Protein AF-A0A2D8AD98-F1 (afdb_monomer_lite)

Foldseek 3Di:
DDWFFFADPNHTDIDDDDAFDFDCFWEWFWQFFLAWIWIFTDHRLATDDTDTHGPVRVLVVCLVCLVSLGEYEYEDLVLDDPDDDPPDDPVVSVVVVVRSVSRNVRSVVVVVSCVVSVHHYAYFYQDPDPLLVCVLPPVRSLCRVRVDDDDDHNNNSSRSCCRGHRADPQWDQDPVRYTDHDDDDPSVVVVVVVVVVVVVVVVVVVVVVVVVVVVVVVPPD

pLDDT: mean 92.15, std 8.22, range [54.91, 98.75]

Structure (mmCIF, N/CA/C/O backbone):
data_AF-A0A2D8AD98-F1
#
_entry.id   AF-A0A2D8AD98-F1
#
loop_
_atom_site.group_PDB
_atom_site.id
_atom_site.type_symbol
_atom_site.label_atom_id
_atom_site.label_alt_id
_atom_site.label_comp_id
_atom_site.label_asym_id
_atom_site.label_entity_id
_atom_site.label_seq_id
_atom_site.pdbx_PDB_ins_code
_atom_site.Cartn_x
_atom_site.Cartn_y
_atom_site.Cartn_z
_atom_site.occupancy
_atom_site.B_iso_or_equiv
_atom_site.auth_seq_id
_atom_site.auth_comp_id
_atom_site.auth_asym_id
_atom_site.auth_atom_id
_atom_site.pdbx_PDB_model_num
ATOM 1 N N . MET A 1 1 ? 21.580 -7.133 2.443 1.00 77.75 1 MET A N 1
ATOM 2 C CA . MET A 1 1 ? 21.521 -5.769 1.864 1.00 77.75 1 MET A CA 1
ATOM 3 C C . MET A 1 1 ? 22.072 -5.830 0.450 1.00 77.75 1 MET A C 1
ATOM 5 O O . MET A 1 1 ? 23.012 -6.583 0.232 1.00 77.75 1 MET A O 1
ATOM 9 N N . ARG A 1 2 ? 21.478 -5.087 -0.486 1.00 88.25 2 ARG A N 1
ATOM 10 C CA . ARG A 1 2 ? 21.935 -4.935 -1.878 1.00 88.25 2 ARG A CA 1
ATOM 11 C C . ARG A 1 2 ? 22.424 -3.498 -2.062 1.00 88.25 2 ARG A C 1
ATOM 13 O O . ARG A 1 2 ? 21.879 -2.605 -1.430 1.00 88.25 2 ARG A O 1
ATOM 20 N N . SER A 1 3 ? 23.410 -3.261 -2.917 1.00 91.81 3 SER A N 1
ATOM 21 C CA . SER A 1 3 ? 23.807 -1.901 -3.304 1.00 91.81 3 SER A CA 1
ATOM 22 C C . SER A 1 3 ? 23.290 -1.583 -4.703 1.00 91.81 3 SER A C 1
ATOM 24 O O . SER A 1 3 ? 23.316 -2.449 -5.578 1.00 91.81 3 SER A O 1
ATOM 26 N N . ILE A 1 4 ? 22.834 -0.350 -4.911 1.00 94.12 4 ILE A N 1
ATOM 27 C CA . ILE A 1 4 ? 22.481 0.184 -6.232 1.00 94.12 4 ILE A CA 1
ATOM 28 C C . ILE A 1 4 ? 23.325 1.418 -6.535 1.00 94.12 4 ILE A C 1
ATOM 30 O O . ILE A 1 4 ? 23.670 2.179 -5.629 1.00 94.12 4 ILE A O 1
ATOM 34 N N . ASN A 1 5 ? 23.651 1.611 -7.809 1.00 94.38 5 ASN A N 1
ATOM 35 C CA . ASN A 1 5 ? 24.263 2.840 -8.299 1.00 94.38 5 ASN A CA 1
ATOM 36 C C . ASN A 1 5 ? 23.135 3.748 -8.783 1.00 94.38 5 ASN A C 1
ATOM 38 O O . ASN A 1 5 ? 22.315 3.320 -9.586 1.00 94.38 5 ASN A O 1
ATOM 42 N N . THR A 1 6 ? 23.075 4.971 -8.272 1.00 94.06 6 THR A N 1
ATOM 43 C CA . THR A 1 6 ? 22.015 5.933 -8.592 1.00 94.06 6 THR A CA 1
ATOM 44 C C . THR A 1 6 ? 22.547 7.361 -8.493 1.00 94.06 6 THR A C 1
ATOM 46 O O . THR A 1 6 ? 23.728 7.576 -8.216 1.00 94.06 6 THR A O 1
ATOM 49 N N . VAL A 1 7 ? 21.695 8.357 -8.716 1.00 90.81 7 VAL A N 1
ATOM 50 C CA . VAL A 1 7 ? 22.043 9.773 -8.592 1.00 90.81 7 VAL A CA 1
ATOM 51 C C . VAL A 1 7 ? 21.377 10.351 -7.350 1.00 90.81 7 VAL A C 1
ATOM 53 O O . VAL A 1 7 ? 20.166 10.284 -7.187 1.00 90.81 7 VAL A O 1
ATOM 56 N N . VAL A 1 8 ? 22.163 10.963 -6.465 1.00 85.88 8 VAL A N 1
ATOM 57 C CA . VAL A 1 8 ? 21.655 11.666 -5.281 1.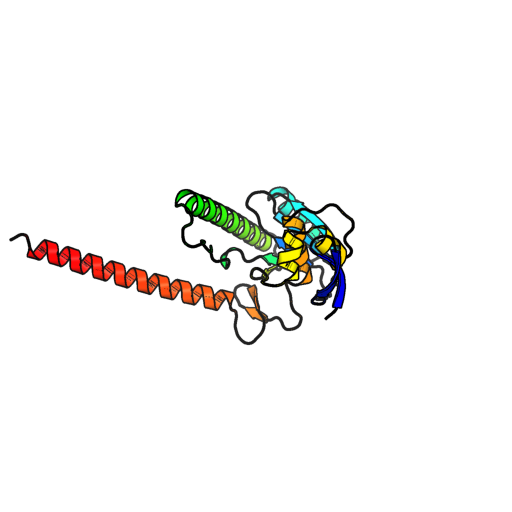00 85.88 8 VAL A CA 1
ATOM 58 C C . VAL A 1 8 ? 22.121 13.112 -5.347 1.00 85.88 8 VAL A C 1
ATOM 60 O O . VAL A 1 8 ? 23.319 13.379 -5.406 1.00 85.88 8 VAL A O 1
ATOM 63 N N . ASN A 1 9 ? 21.178 14.059 -5.349 1.00 85.88 9 ASN A N 1
ATOM 64 C CA . ASN A 1 9 ? 21.464 15.496 -5.470 1.00 85.88 9 ASN A CA 1
ATOM 65 C C . ASN A 1 9 ? 22.367 15.827 -6.679 1.00 85.88 9 ASN A C 1
ATOM 67 O O . ASN A 1 9 ? 23.301 16.620 -6.571 1.00 85.88 9 ASN A O 1
ATOM 71 N N . GLY A 1 10 ? 22.120 15.172 -7.818 1.00 87.31 10 GLY A N 1
ATOM 72 C CA . GLY A 1 10 ? 22.873 15.381 -9.059 1.00 87.31 10 GLY A CA 1
ATOM 73 C C . GLY A 1 10 ? 24.263 14.736 -9.103 1.00 87.31 10 GLY A C 1
ATOM 74 O O . GLY A 1 10 ? 24.998 14.971 -10.056 1.00 87.31 10 GLY A O 1
ATOM 75 N N . ARG A 1 11 ? 24.648 13.929 -8.104 1.00 90.25 11 ARG A N 1
ATOM 76 C CA . ARG A 1 11 ? 25.941 13.228 -8.075 1.00 90.25 11 ARG A CA 1
ATOM 77 C C . ARG A 1 11 ? 25.750 11.709 -8.097 1.00 90.25 11 ARG A C 1
ATOM 79 O O . ARG A 1 11 ? 24.881 11.224 -7.368 1.00 90.25 11 ARG A O 1
ATOM 86 N N . PRO A 1 12 ? 26.552 10.957 -8.875 1.00 94.44 12 PRO A N 1
ATOM 87 C CA . PRO A 1 12 ? 26.584 9.502 -8.784 1.00 94.44 12 PRO A CA 1
ATOM 88 C C . PRO A 1 12 ? 26.885 9.058 -7.351 1.00 94.44 12 PRO A C 1
ATOM 90 O O . PRO A 1 12 ? 27.792 9.585 -6.704 1.00 94.44 12 PRO A O 1
ATOM 93 N N . ALA A 1 13 ? 26.113 8.103 -6.853 1.00 94.06 13 ALA A N 1
ATOM 94 C CA . ALA A 1 13 ? 26.236 7.567 -5.511 1.00 94.06 13 ALA A CA 1
ATOM 95 C C . ALA A 1 13 ? 25.904 6.076 -5.506 1.00 94.06 13 ALA A C 1
ATOM 97 O O . ALA A 1 13 ? 25.021 5.613 -6.229 1.00 94.06 13 ALA A O 1
ATOM 98 N N . GLN A 1 14 ? 26.581 5.335 -4.634 1.00 94.88 14 GLN A N 1
ATOM 99 C CA . GLN A 1 14 ? 26.207 3.969 -4.309 1.00 94.88 14 GLN A CA 1
ATOM 100 C C . GLN A 1 14 ? 25.380 3.979 -3.023 1.00 94.88 14 GLN A C 1
ATOM 102 O O . GLN A 1 14 ? 25.815 4.507 -2.000 1.00 94.88 14 GLN A O 1
ATOM 107 N N . VAL A 1 15 ? 24.172 3.424 -3.078 1.00 92.69 15 VAL A N 1
ATOM 108 C CA . VAL A 1 15 ? 23.227 3.419 -1.958 1.00 92.69 15 VAL A CA 1
ATOM 109 C C . VAL A 1 15 ? 22.918 1.979 -1.572 1.00 92.69 15 VAL A C 1
ATOM 111 O O . VAL A 1 15 ? 22.545 1.169 -2.420 1.00 92.69 15 VAL A O 1
ATOM 114 N N . ALA A 1 16 ? 23.062 1.662 -0.285 1.00 93.94 16 ALA A N 1
ATOM 115 C CA . ALA A 1 16 ? 22.609 0.392 0.264 1.00 93.94 16 ALA A CA 1
ATOM 116 C C . ALA A 1 16 ? 21.079 0.394 0.393 1.00 93.94 16 ALA A C 1
ATOM 118 O O . ALA A 1 16 ? 20.495 1.308 0.977 1.00 93.94 16 ALA A O 1
ATOM 119 N N . VAL A 1 17 ? 20.448 -0.646 -0.137 1.00 93.94 17 VAL A N 1
ATOM 120 C CA . VAL A 1 17 ? 19.002 -0.863 -0.146 1.00 93.94 17 VAL A CA 1
ATOM 121 C C . VAL A 1 17 ? 18.661 -2.256 0.377 1.00 93.94 17 VAL A C 1
ATOM 123 O O . VAL A 1 17 ? 19.467 -3.200 0.360 1.00 93.94 17 VAL A O 1
ATOM 126 N N . LYS A 1 18 ? 17.439 -2.398 0.876 1.00 92.31 18 LYS A N 1
ATOM 127 C CA . LYS A 1 18 ? 16.874 -3.692 1.246 1.00 92.31 18 LYS A CA 1
ATOM 128 C C . LYS A 1 18 ? 16.659 -4.550 -0.009 1.00 92.31 18 LYS A C 1
ATOM 130 O O . LYS A 1 18 ? 16.247 -4.014 -1.039 1.00 92.31 18 LYS A O 1
ATOM 135 N N . PRO A 1 19 ? 16.929 -5.867 0.054 1.00 92.25 19 PRO A N 1
ATOM 136 C CA . PRO A 1 19 ? 16.528 -6.769 -1.020 1.00 92.25 19 PRO A CA 1
ATOM 137 C C . PRO A 1 19 ? 14.998 -6.805 -1.130 1.00 92.25 19 PRO A C 1
ATOM 139 O O . PRO A 1 19 ? 14.310 -6.597 -0.130 1.00 92.25 19 PRO A O 1
ATOM 142 N N . PHE A 1 20 ? 14.484 -7.059 -2.332 1.00 94.88 20 PHE A N 1
ATOM 143 C CA . PHE A 1 20 ? 13.061 -7.337 -2.528 1.00 94.88 20 PHE A CA 1
ATOM 144 C C . PHE A 1 20 ? 12.699 -8.680 -1.905 1.00 94.88 20 PHE A C 1
ATOM 146 O O . PHE A 1 20 ? 13.526 -9.599 -1.896 1.00 94.88 20 PHE A O 1
ATOM 153 N N . TYR A 1 21 ? 11.467 -8.790 -1.422 1.00 93.25 21 TYR A N 1
ATOM 154 C CA . TYR A 1 21 ? 10.923 -10.077 -1.016 1.00 93.25 21 TYR A CA 1
ATOM 155 C C . TYR A 1 21 ? 10.526 -10.875 -2.255 1.00 93.25 21 TYR A C 1
ATOM 157 O O . TYR A 1 21 ? 10.066 -10.323 -3.259 1.00 93.25 21 TYR A O 1
ATOM 165 N N . LYS A 1 22 ? 10.770 -12.183 -2.202 1.00 90.44 22 LYS A N 1
ATOM 166 C CA . LYS A 1 22 ? 10.443 -13.101 -3.289 1.00 90.44 22 LYS A CA 1
ATOM 167 C C . LYS A 1 22 ? 9.256 -13.945 -2.874 1.00 90.44 22 LYS A C 1
ATOM 169 O O . LYS A 1 22 ? 9.246 -14.526 -1.794 1.00 90.44 22 LYS A O 1
ATOM 174 N N . HIS A 1 23 ? 8.281 -14.038 -3.766 1.00 87.50 23 HIS A N 1
ATOM 175 C CA . HIS A 1 23 ? 7.073 -14.816 -3.542 1.00 87.50 23 HIS A CA 1
ATOM 176 C C . HIS A 1 23 ? 6.845 -15.751 -4.720 1.00 87.50 23 HIS A C 1
ATOM 178 O O . HIS A 1 23 ? 7.003 -15.357 -5.874 1.00 87.50 23 HIS A O 1
ATOM 184 N N . GLU A 1 24 ? 6.466 -16.990 -4.412 1.00 88.31 24 GLU A N 1
ATOM 185 C CA . GLU A 1 24 ? 6.094 -17.991 -5.419 1.00 88.31 24 GLU A CA 1
ATOM 186 C C . GLU A 1 24 ? 4.751 -17.661 -6.083 1.00 88.31 24 GLU A C 1
ATOM 188 O O . GLU A 1 24 ? 4.481 -18.078 -7.205 1.00 88.31 24 GLU A O 1
ATOM 193 N N . ARG A 1 25 ? 3.905 -16.887 -5.394 1.00 92.94 25 ARG A N 1
ATOM 194 C CA . ARG A 1 25 ? 2.611 -16.438 -5.907 1.00 92.94 25 ARG A CA 1
ATOM 195 C C . ARG A 1 25 ? 2.758 -15.176 -6.747 1.00 92.94 25 ARG A C 1
ATOM 197 O O . ARG A 1 25 ? 3.545 -14.290 -6.421 1.00 92.94 25 ARG A O 1
ATOM 204 N N . LEU A 1 26 ? 1.896 -15.062 -7.754 1.00 97.12 26 LEU A N 1
ATOM 205 C CA . LEU A 1 26 ? 1.598 -13.799 -8.421 1.00 97.12 26 LEU A CA 1
ATOM 206 C C . LEU A 1 26 ? 1.068 -12.800 -7.387 1.00 97.12 26 LEU A C 1
ATOM 208 O O . LEU A 1 26 ? 0.043 -13.058 -6.748 1.00 97.12 26 LEU A O 1
ATOM 212 N N . ILE A 1 27 ? 1.745 -11.663 -7.243 1.00 98.38 27 ILE A N 1
ATOM 213 C CA . ILE A 1 27 ? 1.294 -10.573 -6.380 1.00 98.38 27 ILE A CA 1
ATOM 214 C C . ILE A 1 27 ? 0.716 -9.460 -7.246 1.00 98.38 27 ILE A C 1
ATOM 216 O O . ILE A 1 27 ? 1.336 -9.029 -8.217 1.00 98.38 27 ILE A O 1
ATOM 220 N N . ILE A 1 28 ? -0.452 -8.950 -6.865 1.00 98.75 28 ILE A N 1
ATOM 221 C CA . ILE A 1 28 ? -0.974 -7.688 -7.396 1.00 98.75 28 ILE A CA 1
ATOM 222 C C . ILE A 1 28 ? -1.070 -6.707 -6.238 1.00 98.75 28 ILE A C 1
ATOM 224 O O . ILE A 1 28 ? -1.862 -6.897 -5.318 1.00 98.75 28 ILE A O 1
ATOM 228 N N . SER A 1 29 ? -0.265 -5.653 -6.263 1.00 98.56 29 SER A N 1
ATOM 229 C CA . SER A 1 29 ? -0.293 -4.614 -5.239 1.00 98.56 29 SER A CA 1
ATOM 230 C C . SER A 1 29 ? -1.078 -3.395 -5.705 1.00 98.56 29 SER A C 1
ATOM 232 O O . SER A 1 29 ? -0.984 -2.983 -6.862 1.00 98.56 29 SER A O 1
ATOM 234 N N . ILE A 1 30 ? -1.862 -2.820 -4.793 1.00 98.62 30 ILE A N 1
ATOM 235 C CA . ILE A 1 30 ? -2.759 -1.694 -5.052 1.00 98.62 30 ILE A CA 1
ATOM 236 C C . ILE A 1 30 ? -2.473 -0.584 -4.037 1.00 98.62 30 ILE A C 1
ATOM 238 O O . ILE A 1 30 ? -2.640 -0.775 -2.829 1.00 98.62 30 ILE A O 1
ATOM 242 N N . ASP A 1 31 ? -2.083 0.580 -4.552 1.00 96.88 31 ASP A N 1
ATOM 243 C CA . ASP A 1 31 ? -2.039 1.850 -3.827 1.00 96.88 31 ASP A CA 1
ATOM 244 C C . ASP A 1 31 ? -3.336 2.625 -4.129 1.00 96.88 31 ASP A C 1
ATOM 246 O O . ASP A 1 31 ? -3.523 3.089 -5.262 1.00 96.88 31 ASP A O 1
ATOM 250 N N . PRO A 1 32 ? -4.295 2.681 -3.187 1.00 96.19 32 PRO A N 1
ATOM 251 C CA . PRO A 1 32 ? -5.606 3.248 -3.448 1.00 96.19 32 PRO A CA 1
ATOM 252 C C . PRO A 1 32 ? -5.555 4.780 -3.472 1.00 96.19 32 PRO A C 1
ATOM 254 O O . PRO A 1 32 ? -5.047 5.411 -2.547 1.00 96.19 32 PRO A O 1
ATOM 257 N N . ASP A 1 33 ? -6.195 5.381 -4.473 1.00 94.56 33 ASP A N 1
ATOM 258 C CA . ASP A 1 33 ? -6.392 6.831 -4.563 1.00 94.56 33 ASP A CA 1
ATOM 259 C C . ASP A 1 33 ? -7.879 7.157 -4.774 1.00 94.56 33 ASP A C 1
ATOM 261 O O . ASP A 1 33 ? -8.701 6.302 -5.101 1.00 94.56 33 ASP A O 1
ATOM 265 N N . SER A 1 34 ? -8.247 8.417 -4.560 1.00 91.38 34 SER A N 1
ATOM 266 C CA . SER A 1 34 ? -9.591 8.919 -4.830 1.00 91.38 34 SER A CA 1
ATOM 267 C C . SER A 1 34 ? -9.953 9.036 -6.317 1.00 91.38 34 SER A C 1
ATOM 269 O O . SER A 1 34 ? -11.145 9.116 -6.611 1.00 91.38 34 SER A O 1
ATOM 271 N N . ASP A 1 35 ? -8.968 9.079 -7.219 1.00 94.19 35 ASP A N 1
ATOM 272 C CA . ASP A 1 35 ? -9.168 9.172 -8.673 1.00 94.19 35 ASP A CA 1
ATOM 273 C C . ASP A 1 35 ? -8.668 7.912 -9.399 1.00 94.19 35 ASP A C 1
ATOM 275 O O . ASP A 1 35 ? -9.466 7.117 -9.900 1.00 94.19 35 ASP A O 1
ATOM 279 N N . LYS A 1 36 ? -7.347 7.683 -9.405 1.00 96.81 36 LYS A N 1
ATOM 280 C CA . LYS A 1 36 ? -6.718 6.527 -10.063 1.00 96.81 36 LYS A CA 1
ATOM 281 C C . LYS A 1 36 ? -5.781 5.785 -9.128 1.00 96.81 36 LYS A C 1
ATOM 283 O O . LYS A 1 36 ? -4.825 6.349 -8.614 1.00 96.81 36 LYS A O 1
ATOM 288 N N . ASN A 1 37 ? -6.017 4.492 -8.994 1.00 97.75 37 ASN A N 1
ATOM 289 C CA . ASN A 1 37 ? -5.269 3.591 -8.135 1.00 97.75 37 ASN A CA 1
ATOM 290 C C . ASN A 1 37 ? -3.971 3.171 -8.821 1.00 97.75 37 ASN A C 1
ATOM 292 O O . ASN A 1 37 ? -3.988 2.724 -9.975 1.00 97.75 37 ASN A O 1
ATOM 296 N N . GLY A 1 38 ? -2.854 3.282 -8.107 1.00 98.19 38 GLY A N 1
ATOM 297 C CA . GLY A 1 38 ? -1.608 2.658 -8.524 1.00 98.19 38 GLY A CA 1
ATOM 298 C C . GLY A 1 38 ? -1.754 1.143 -8.443 1.00 98.19 38 GLY A C 1
ATOM 299 O O . GLY A 1 38 ? -2.207 0.619 -7.428 1.00 98.19 38 GLY A O 1
ATOM 300 N N . VAL A 1 39 ? -1.375 0.430 -9.501 1.00 98.69 39 VAL A N 1
ATOM 301 C CA . VAL A 1 39 ? -1.405 -1.037 -9.534 1.00 98.69 39 VAL A CA 1
ATOM 302 C C . VAL A 1 39 ? -0.082 -1.557 -10.069 1.00 98.69 39 VAL A C 1
ATOM 304 O O . VAL A 1 39 ? 0.398 -1.075 -11.101 1.00 98.69 39 VAL A O 1
ATOM 307 N N . ALA A 1 40 ? 0.483 -2.553 -9.394 1.00 98.56 40 ALA A N 1
ATOM 308 C CA . ALA A 1 40 ? 1.638 -3.292 -9.881 1.00 98.56 40 ALA A CA 1
ATOM 309 C C . ALA A 1 40 ? 1.373 -4.798 -9.881 1.00 98.56 40 ALA A C 1
ATOM 311 O O . ALA A 1 40 ? 0.740 -5.323 -8.967 1.00 98.56 40 ALA A O 1
ATOM 312 N N . VAL A 1 41 ? 1.871 -5.484 -10.907 1.00 98.50 41 VAL A N 1
ATOM 313 C CA . VAL A 1 41 ? 1.909 -6.948 -10.982 1.00 98.50 41 VAL A CA 1
ATOM 314 C C . VAL A 1 41 ? 3.347 -7.384 -10.763 1.00 98.50 41 VAL A C 1
ATOM 316 O O . VAL A 1 41 ? 4.238 -6.929 -11.485 1.00 98.50 41 VAL A O 1
ATOM 319 N N . ILE A 1 42 ? 3.563 -8.232 -9.761 1.00 98.25 42 ILE A N 1
ATOM 320 C CA . ILE A 1 42 ? 4.879 -8.724 -9.363 1.00 98.25 42 ILE A CA 1
ATOM 321 C C . ILE A 1 42 ? 4.915 -10.247 -9.502 1.00 98.25 42 ILE A C 1
ATOM 323 O O . ILE A 1 42 ? 4.057 -10.949 -8.958 1.00 98.25 42 ILE A O 1
ATOM 327 N N . VAL A 1 43 ? 5.944 -10.754 -10.181 1.00 96.31 43 VAL A N 1
ATOM 328 C CA . VAL A 1 43 ? 6.208 -12.189 -10.352 1.00 96.31 43 VAL A CA 1
ATOM 329 C C . VAL A 1 43 ? 7.628 -12.483 -9.898 1.00 96.31 43 VAL A C 1
ATOM 331 O O . VAL A 1 43 ? 8.574 -11.850 -10.354 1.00 96.31 43 VAL A O 1
ATOM 334 N N . GLY A 1 44 ? 7.794 -13.399 -8.939 1.00 92.38 44 GLY A N 1
ATOM 335 C CA . GLY A 1 44 ? 9.122 -13.804 -8.457 1.00 92.38 44 GLY A CA 1
ATOM 336 C C . GLY A 1 44 ? 9.960 -12.682 -7.821 1.00 92.38 44 GLY A C 1
ATOM 337 O O . GLY A 1 44 ? 11.177 -12.821 -7.701 1.00 92.38 44 GLY A O 1
ATOM 338 N N . GLY A 1 45 ? 9.327 -11.581 -7.400 1.00 91.81 45 GLY A N 1
ATOM 339 C CA . GLY A 1 45 ? 10.007 -10.387 -6.880 1.00 91.81 45 GLY A CA 1
ATOM 340 C C . GLY A 1 45 ? 10.425 -9.371 -7.953 1.00 91.81 45 GLY A C 1
ATOM 341 O O . GLY A 1 45 ? 11.210 -8.472 -7.655 1.00 91.81 45 GLY A O 1
ATOM 342 N N . GLU A 1 46 ? 9.914 -9.492 -9.180 1.00 94.00 46 GLU A N 1
ATOM 343 C CA . GLU A 1 46 ? 10.161 -8.566 -10.290 1.00 94.00 46 GLU A CA 1
ATOM 344 C C . GLU A 1 46 ? 8.866 -7.909 -10.772 1.00 94.00 46 GLU A C 1
ATOM 346 O O . GLU A 1 46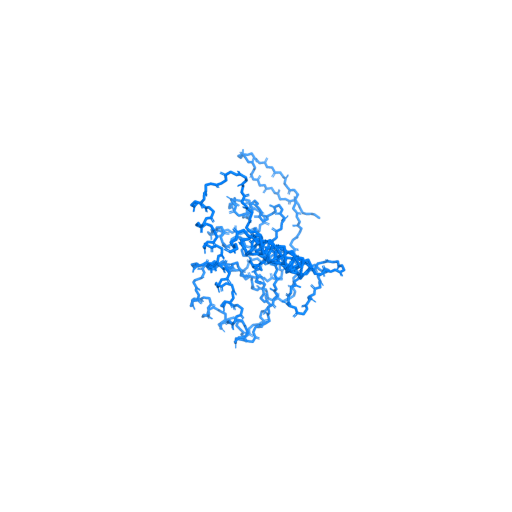 ? 7.790 -8.499 -10.696 1.00 94.00 46 GLU A O 1
ATOM 351 N N . ILE A 1 47 ? 8.965 -6.671 -11.262 1.00 97.62 47 ILE A N 1
ATOM 352 C CA . ILE A 1 47 ? 7.815 -5.923 -11.781 1.00 97.62 47 ILE A CA 1
ATOM 353 C C . ILE A 1 47 ? 7.526 -6.369 -13.214 1.00 97.62 47 ILE A C 1
ATOM 355 O O . ILE A 1 47 ? 8.336 -6.131 -14.107 1.00 97.62 47 ILE A O 1
ATOM 359 N N . GLU A 1 48 ? 6.336 -6.912 -13.447 1.00 97.25 48 GLU A N 1
ATOM 360 C CA . GLU A 1 48 ? 5.870 -7.280 -14.786 1.00 97.25 48 GLU A CA 1
ATOM 361 C C . GLU A 1 48 ? 5.002 -6.180 -15.413 1.00 97.25 48 GLU A C 1
ATOM 363 O O . GLU A 1 48 ? 5.088 -5.890 -16.606 1.00 97.25 48 GLU A O 1
ATOM 368 N N . GLU A 1 49 ? 4.173 -5.513 -14.608 1.00 97.62 49 GLU A N 1
ATOM 369 C CA . GLU A 1 49 ? 3.177 -4.565 -15.108 1.00 97.62 49 GLU A CA 1
ATOM 370 C C . GLU A 1 49 ? 2.973 -3.407 -14.123 1.00 97.62 49 GLU A C 1
ATOM 372 O O . GLU A 1 49 ? 2.824 -3.640 -12.927 1.00 97.62 49 GLU A O 1
ATOM 377 N N . LEU A 1 50 ? 2.909 -2.163 -14.623 1.00 98.31 50 LEU A N 1
ATOM 378 C CA . LEU A 1 50 ? 2.538 -0.974 -13.841 1.00 98.31 50 LEU A CA 1
ATOM 379 C C . LEU A 1 50 ? 1.387 -0.211 -14.499 1.00 98.31 50 LEU A C 1
ATOM 381 O O . LEU A 1 50 ? 1.494 0.268 -15.636 1.00 98.31 50 LEU A O 1
ATOM 385 N N . ARG A 1 51 ? 0.300 -0.011 -13.755 1.00 98.00 51 ARG A N 1
ATOM 386 C CA . ARG A 1 51 ? -0.920 0.661 -14.219 1.00 98.00 51 ARG A CA 1
ATOM 387 C C . ARG A 1 51 ? -1.346 1.755 -13.239 1.00 98.00 51 ARG A C 1
ATOM 389 O O . ARG A 1 51 ? -0.975 1.750 -12.072 1.00 98.00 51 ARG A O 1
ATOM 396 N N . ALA A 1 52 ? -2.102 2.716 -13.755 1.00 97.75 52 ALA A N 1
ATOM 397 C CA . ALA A 1 52 ? -2.861 3.668 -12.954 1.00 97.75 52 ALA A CA 1
ATOM 398 C C . ALA A 1 52 ? -4.304 3.570 -13.449 1.00 97.75 52 ALA A C 1
ATOM 400 O O . ALA A 1 52 ? -4.572 3.972 -14.583 1.00 97.75 52 ALA A O 1
ATOM 401 N N . LEU A 1 53 ? -5.173 2.948 -12.656 1.00 98.00 53 LEU A N 1
ATOM 402 C CA . LEU A 1 53 ? -6.516 2.536 -13.070 1.00 98.00 53 LEU A CA 1
ATOM 403 C C . LEU A 1 53 ? -7.565 3.270 -12.243 1.00 98.00 53 LEU A C 1
ATOM 405 O O . LEU A 1 53 ? -7.457 3.314 -11.016 1.00 98.00 53 LEU A O 1
ATOM 409 N N . ASP A 1 54 ? -8.596 3.806 -12.890 1.00 97.81 54 ASP A N 1
ATOM 410 C CA . ASP A 1 54 ? -9.786 4.214 -12.144 1.00 97.81 54 ASP A CA 1
ATOM 411 C C . ASP A 1 54 ? -10.514 2.985 -11.567 1.00 97.81 54 ASP A C 1
ATOM 413 O O . ASP A 1 54 ? -10.088 1.840 -11.733 1.00 97.81 54 ASP A O 1
ATOM 417 N N . TYR A 1 55 ? -11.601 3.209 -10.832 1.00 97.38 55 TYR A N 1
ATOM 418 C CA . TYR A 1 55 ? -12.322 2.123 -10.169 1.00 97.38 55 TYR A CA 1
ATOM 419 C C . TYR A 1 55 ? -12.892 1.070 -11.140 1.00 97.38 55 TYR A C 1
ATOM 421 O O . TYR A 1 55 ? -12.864 -0.125 -10.836 1.00 97.38 55 TYR A O 1
ATOM 429 N N . PHE A 1 56 ? -13.416 1.483 -12.296 1.00 97.94 56 PHE A N 1
ATOM 430 C CA . PHE A 1 56 ? -14.043 0.564 -13.251 1.00 97.94 56 PHE A CA 1
ATOM 431 C C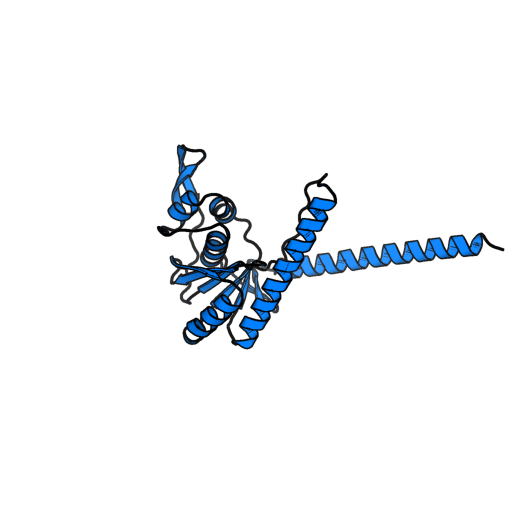 . PHE A 1 56 ? -12.999 -0.187 -14.075 1.00 97.94 56 PHE A C 1
ATOM 433 O O . PHE A 1 56 ? -13.138 -1.394 -14.299 1.00 97.94 56 PHE A O 1
ATOM 440 N N . ASP A 1 57 ? -11.921 0.498 -14.447 1.00 98.50 57 ASP A N 1
ATOM 441 C CA . ASP A 1 57 ? -10.762 -0.125 -15.072 1.00 98.50 57 ASP A CA 1
ATOM 442 C C . ASP A 1 57 ? -10.103 -1.135 -14.123 1.00 98.50 57 ASP A C 1
ATOM 444 O O . ASP A 1 57 ? -9.743 -2.236 -14.542 1.00 98.50 57 ASP A O 1
ATOM 448 N N . LEU A 1 58 ? -10.000 -0.810 -12.827 1.00 98.62 58 LEU A N 1
ATOM 449 C CA . LEU A 1 58 ? -9.497 -1.725 -11.802 1.00 98.62 58 LEU A CA 1
ATOM 450 C C . LEU A 1 58 ? -10.381 -2.970 -11.677 1.00 98.62 58 LEU A C 1
ATOM 452 O O . LEU A 1 58 ? -9.856 -4.077 -11.620 1.00 98.62 58 LEU A O 1
ATOM 456 N N . ASN A 1 59 ? -11.707 -2.812 -11.668 1.00 98.50 59 ASN A N 1
ATOM 457 C CA . ASN A 1 59 ? -12.633 -3.947 -11.665 1.00 98.50 59 ASN A CA 1
ATOM 458 C C . ASN A 1 59 ? -12.415 -4.856 -12.880 1.00 98.50 59 ASN A C 1
ATOM 460 O O . ASN A 1 59 ? -12.209 -6.057 -12.724 1.00 98.50 59 ASN A O 1
ATOM 464 N N . THR A 1 60 ? -12.390 -4.275 -14.079 1.00 98.62 60 THR A N 1
ATOM 465 C CA . THR A 1 60 ? -12.162 -5.023 -15.324 1.00 98.62 60 THR A CA 1
ATOM 466 C C . THR A 1 60 ? -10.827 -5.766 -15.285 1.00 98.62 60 THR A C 1
ATOM 468 O O . THR A 1 60 ? -10.751 -6.948 -15.621 1.00 98.62 60 THR A O 1
ATOM 471 N N . PHE A 1 61 ? -9.778 -5.094 -14.810 1.00 98.69 61 PHE A N 1
ATOM 472 C CA . PHE A 1 61 ? -8.455 -5.674 -14.636 1.00 98.69 61 PHE A CA 1
ATOM 473 C C . PHE A 1 61 ? -8.453 -6.849 -13.647 1.00 98.69 61 PHE A C 1
ATOM 475 O O . PHE A 1 61 ? -7.903 -7.906 -13.952 1.00 98.69 61 PHE A O 1
ATOM 482 N N . LEU A 1 62 ? -9.083 -6.697 -12.480 1.00 98.56 62 LEU A N 1
ATOM 483 C CA . LEU A 1 62 ? -9.123 -7.738 -11.452 1.00 98.56 62 LEU A CA 1
ATOM 484 C C . LEU A 1 62 ? -9.937 -8.954 -11.893 1.00 98.56 62 LEU A C 1
ATOM 486 O O . LEU A 1 62 ? -9.492 -10.073 -11.664 1.00 98.56 62 LEU A O 1
ATOM 490 N N . VAL A 1 63 ? -11.067 -8.756 -12.579 1.00 98.56 63 VAL A N 1
ATOM 491 C CA . VAL A 1 63 ? -11.844 -9.853 -13.183 1.00 98.56 63 VAL A CA 1
ATOM 492 C C . VAL A 1 63 ? -10.987 -10.629 -14.183 1.00 98.56 63 VAL A C 1
ATOM 494 O O . VAL A 1 63 ? -10.947 -11.855 -14.143 1.00 98.56 63 VAL A O 1
ATOM 497 N N . ALA A 1 64 ? -10.235 -9.931 -15.039 1.00 98.44 64 ALA A N 1
ATOM 498 C CA . ALA A 1 64 ? -9.359 -10.578 -16.013 1.00 98.44 64 ALA A CA 1
ATOM 499 C C . ALA A 1 64 ? -8.197 -11.353 -15.362 1.00 98.44 64 ALA A C 1
ATOM 501 O O . ALA A 1 64 ? -7.778 -12.385 -15.883 1.00 98.44 64 ALA A O 1
ATOM 502 N N . LYS A 1 65 ? -7.666 -10.875 -14.228 1.00 97.88 65 LYS A N 1
ATOM 503 C CA . LYS A 1 65 ? -6.573 -11.537 -13.492 1.00 97.88 65 LYS A CA 1
ATOM 504 C C . LYS A 1 65 ? -7.066 -12.589 -12.491 1.00 97.88 65 LYS A C 1
ATOM 506 O O . LYS A 1 65 ? -6.258 -13.388 -12.028 1.00 97.88 65 LYS A O 1
ATOM 511 N N . GLN A 1 66 ? -8.362 -12.629 -12.178 1.00 97.56 66 GLN A N 1
ATOM 512 C CA . GLN A 1 66 ? -8.958 -13.543 -11.199 1.00 97.56 66 GLN A CA 1
ATOM 513 C C . GLN A 1 66 ? -8.621 -15.026 -11.443 1.00 97.56 66 GLN A C 1
ATOM 515 O O . GLN A 1 66 ? -8.258 -15.694 -10.473 1.00 97.56 66 GLN A O 1
ATOM 520 N N . PRO A 1 67 ? -8.633 -15.557 -12.687 1.00 97.81 67 PRO A N 1
ATOM 521 C CA . PRO A 1 67 ? -8.283 -16.958 -12.938 1.00 97.81 67 PRO A CA 1
ATOM 522 C C . PRO A 1 67 ? -6.845 -17.331 -12.555 1.00 97.81 67 PRO A C 1
ATOM 524 O O . PRO A 1 67 ? -6.552 -18.507 -12.367 1.00 97.81 67 PRO A O 1
ATOM 527 N N . LEU A 1 68 ? -5.947 -16.347 -12.424 1.00 96.94 68 LEU A N 1
ATOM 528 C CA . LEU A 1 68 ? -4.555 -16.560 -12.017 1.00 96.94 68 LEU A CA 1
ATOM 529 C C . LEU A 1 68 ? -4.396 -16.721 -10.497 1.00 96.94 68 LEU A C 1
ATOM 531 O O . LEU A 1 68 ? -3.288 -16.963 -10.026 1.00 96.94 68 LEU A O 1
ATOM 535 N N . ASN A 1 69 ? -5.483 -16.561 -9.732 1.00 97.06 69 ASN A N 1
ATOM 536 C CA . ASN A 1 69 ? -5.509 -16.623 -8.271 1.00 97.06 69 ASN A CA 1
ATOM 537 C C . ASN A 1 69 ? -4.389 -15.79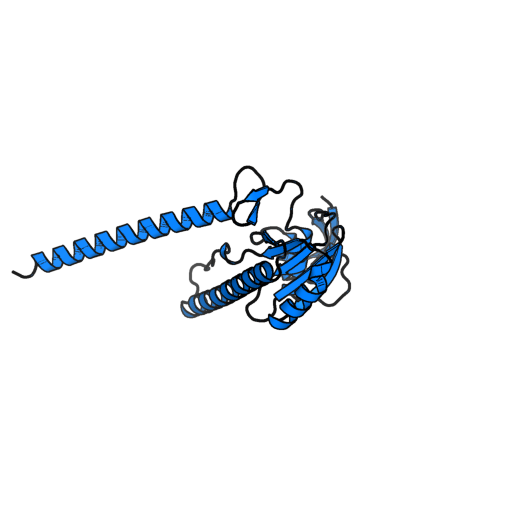6 -7.584 1.00 97.06 69 ASN A C 1
ATOM 539 O O . ASN A 1 69 ? -3.628 -16.327 -6.759 1.00 97.06 69 ASN A O 1
ATOM 543 N N . PRO A 1 70 ? -4.240 -14.500 -7.933 1.00 97.94 70 PRO A N 1
ATOM 544 C CA . PRO A 1 70 ? -3.203 -13.655 -7.355 1.00 97.94 70 PRO A CA 1
ATOM 545 C C . PRO A 1 70 ? -3.439 -13.430 -5.861 1.00 97.94 70 PRO A C 1
ATOM 547 O O . PRO A 1 70 ? -4.580 -13.382 -5.400 1.00 97.94 70 PRO A O 1
ATOM 550 N N . LEU A 1 71 ? -2.359 -13.202 -5.115 1.00 98.19 71 LEU A N 1
ATOM 551 C CA . LEU A 1 71 ? -2.464 -12.578 -3.801 1.00 98.19 71 LEU A CA 1
ATOM 552 C C . LEU A 1 71 ? -2.471 -11.058 -3.969 1.00 98.19 71 LEU A C 1
ATOM 554 O O . LEU A 1 71 ? -1.542 -10.479 -4.537 1.00 98.19 71 LEU A O 1
ATOM 558 N N . ILE A 1 72 ? -3.508 -10.404 -3.453 1.00 98.69 72 ILE A N 1
ATOM 559 C CA . ILE A 1 72 ? -3.623 -8.951 -3.525 1.00 98.69 72 ILE A CA 1
ATOM 560 C C . ILE A 1 72 ? -2.989 -8.306 -2.287 1.00 98.69 72 ILE A C 1
ATOM 562 O O . ILE A 1 72 ? -3.364 -8.617 -1.157 1.00 98.69 72 ILE A O 1
ATOM 566 N N . LEU A 1 73 ? -2.067 -7.364 -2.480 1.00 98.50 73 LEU A N 1
ATOM 567 C CA . LEU A 1 73 ? -1.558 -6.508 -1.404 1.00 98.50 73 LEU A CA 1
ATOM 568 C C . LEU A 1 73 ? -2.191 -5.125 -1.520 1.00 98.50 73 LEU A C 1
ATOM 570 O O . LEU A 1 73 ? -1.888 -4.374 -2.441 1.00 98.50 73 LEU A O 1
ATOM 574 N N . LEU A 1 74 ? -3.066 -4.773 -0.585 1.00 98.31 74 LEU A N 1
ATOM 575 C CA . LEU A 1 74 ? -3.729 -3.472 -0.564 1.00 98.31 74 LEU A CA 1
ATOM 576 C C . LEU A 1 74 ? -3.124 -2.599 0.537 1.00 98.31 74 LEU A C 1
ATOM 578 O O . LEU A 1 74 ? -3.041 -3.030 1.691 1.00 98.31 74 LEU A O 1
ATOM 582 N N . GLU A 1 75 ? -2.729 -1.366 0.207 1.00 96.38 75 GLU A N 1
ATOM 583 C CA . GLU A 1 75 ? -2.281 -0.430 1.240 1.00 96.38 75 GLU A CA 1
ATOM 584 C C . GLU A 1 75 ? -3.422 -0.105 2.218 1.00 96.38 75 GLU A C 1
ATOM 586 O O . GLU A 1 75 ? -4.537 0.274 1.845 1.00 96.38 75 GLU A O 1
ATOM 591 N N . ASP A 1 76 ? -3.123 -0.214 3.509 1.00 94.25 76 ASP A N 1
ATOM 592 C CA . ASP A 1 76 ? -4.040 0.110 4.588 1.00 94.25 76 ASP A CA 1
ATOM 593 C C . ASP A 1 76 ? -4.010 1.604 4.941 1.00 94.25 76 ASP A C 1
ATOM 595 O O . ASP A 1 76 ? -3.428 2.058 5.935 1.00 94.25 76 ASP A O 1
ATOM 599 N N . VAL A 1 77 ? -4.696 2.386 4.113 1.00 89.62 77 VAL A N 1
ATOM 600 C CA . VAL A 1 77 ? -4.836 3.837 4.291 1.00 89.62 77 VAL A CA 1
ATOM 601 C C . VAL A 1 77 ? -5.643 4.230 5.535 1.00 89.62 77 VAL A C 1
ATOM 603 O O . VAL A 1 77 ? -5.534 5.369 6.001 1.00 89.62 77 VAL A O 1
ATOM 606 N N . ASP A 1 78 ? -6.429 3.317 6.122 1.00 83.38 78 ASP A N 1
ATOM 607 C CA . ASP A 1 78 ? -7.192 3.584 7.351 1.00 83.38 78 ASP A CA 1
ATOM 608 C C . ASP A 1 78 ? -6.261 3.706 8.577 1.00 83.38 78 ASP A C 1
ATOM 610 O O . ASP A 1 78 ? -6.585 4.428 9.527 1.00 83.38 78 ASP A O 1
ATOM 614 N N . ASN A 1 79 ? -5.075 3.083 8.534 1.00 71.81 79 ASN A N 1
ATOM 615 C CA . ASN A 1 79 ? -4.042 3.197 9.569 1.00 71.81 79 ASN A CA 1
ATOM 616 C C . ASN A 1 79 ? -3.024 4.325 9.340 1.00 71.81 79 ASN A C 1
ATOM 618 O O . ASN A 1 79 ? -2.121 4.528 10.160 1.00 71.81 79 ASN A O 1
ATOM 622 N N . SER A 1 80 ? -3.204 5.137 8.296 1.00 64.69 80 SER A N 1
ATOM 623 C CA . SER A 1 80 ? -2.451 6.380 8.142 1.00 64.69 80 SER A CA 1
ATOM 624 C C . SER A 1 80 ? -2.988 7.443 9.116 1.00 64.69 80 SER A C 1
ATOM 626 O O . SER A 1 80 ? -4.157 7.837 9.096 1.00 64.69 80 SER A O 1
ATOM 628 N N . LYS A 1 81 ? -2.145 7.929 10.036 1.00 57.78 81 LYS A N 1
ATOM 629 C CA . LYS A 1 81 ? -2.506 9.111 10.832 1.00 57.78 81 LYS A CA 1
ATOM 630 C C . LYS A 1 81 ? -2.407 10.331 9.920 1.00 57.78 81 LYS A C 1
ATOM 632 O O . LYS A 1 81 ? -1.333 10.552 9.362 1.00 57.78 81 LYS A O 1
ATOM 637 N N . PRO A 1 82 ? -3.429 11.199 9.847 1.00 55.50 82 PRO A N 1
ATOM 638 C CA . PRO A 1 82 ? -3.200 12.529 9.322 1.00 55.50 82 PRO A CA 1
ATOM 639 C C . PRO A 1 82 ? -2.233 13.230 10.285 1.00 55.50 82 PRO A C 1
ATOM 641 O O . PRO A 1 82 ? -2.583 13.543 11.419 1.00 55.50 82 PRO A O 1
ATOM 644 N N . THR A 1 83 ? -0.981 13.407 9.875 1.00 54.91 83 THR A N 1
ATOM 645 C CA . THR A 1 83 ? -0.004 14.211 10.607 1.00 54.91 83 THR A CA 1
ATOM 646 C C . THR A 1 83 ? -0.138 15.648 10.119 1.00 54.91 83 THR A C 1
ATOM 648 O O . THR A 1 83 ? 0.094 15.974 8.954 1.00 54.91 83 THR A O 1
ATOM 651 N N . TRP A 1 84 ? -0.590 16.532 11.007 1.00 61.53 84 TRP A N 1
ATOM 652 C CA . TRP A 1 84 ? -0.644 17.961 10.719 1.00 61.53 84 TRP A CA 1
ATOM 653 C C . TRP A 1 84 ? 0.661 18.592 11.203 1.00 61.53 84 TRP A C 1
ATOM 655 O O . TRP A 1 84 ? 0.971 18.455 12.389 1.00 61.53 84 TRP A O 1
ATOM 665 N N . PRO A 1 85 ? 1.412 19.300 10.343 1.00 59.91 85 PRO A N 1
ATOM 666 C CA . PRO A 1 85 ? 2.482 20.153 10.833 1.00 59.91 85 PRO A CA 1
ATOM 667 C C . PRO A 1 85 ? 1.892 21.154 11.833 1.00 59.91 85 PRO A C 1
ATOM 669 O O . PRO A 1 85 ? 0.798 21.697 11.608 1.00 59.91 85 PRO A O 1
ATOM 672 N N . SER A 1 86 ? 2.592 21.386 12.943 1.00 61.09 86 SER A N 1
ATOM 673 C CA . SER A 1 86 ? 2.227 22.447 13.880 1.00 61.09 86 SER A CA 1
ATOM 674 C C . SER A 1 86 ? 2.125 23.773 13.112 1.00 61.09 86 SER A C 1
ATOM 676 O O . SER A 1 86 ? 2.951 24.083 12.260 1.00 61.09 86 SER A O 1
ATOM 678 N N . GLY A 1 87 ? 1.043 24.525 13.332 1.00 71.94 87 GLY A N 1
ATOM 679 C CA . GLY A 1 87 ? 0.815 25.805 12.646 1.00 71.94 87 GLY A CA 1
ATOM 680 C C . GLY A 1 87 ? 0.164 25.734 11.254 1.00 71.94 87 GLY A C 1
ATOM 681 O O . GLY A 1 87 ? -0.073 26.779 10.652 1.00 71.94 87 GLY A O 1
ATOM 682 N N . ALA A 1 88 ? -0.202 24.554 10.732 1.00 78.81 88 ALA A N 1
ATOM 683 C CA . ALA A 1 88 ? -0.914 24.478 9.450 1.00 78.81 88 ALA A CA 1
ATOM 684 C C . ALA A 1 88 ? -2.256 25.241 9.489 1.00 78.81 88 ALA A C 1
ATOM 686 O O . ALA A 1 88 ? -3.072 25.022 10.392 1.00 78.81 88 ALA A O 1
ATOM 687 N N . LYS A 1 89 ? -2.514 26.094 8.482 1.00 87.00 89 LYS A N 1
ATOM 688 C CA . LYS A 1 89 ? -3.764 26.869 8.353 1.00 87.00 89 LYS A CA 1
ATOM 689 C C . LYS A 1 89 ? -4.985 25.946 8.371 1.00 87.00 89 LYS A C 1
ATOM 691 O O . LYS A 1 89 ? -4.980 24.893 7.731 1.00 87.00 89 LYS A O 1
ATOM 696 N N . ARG A 1 90 ? -6.059 26.372 9.047 1.00 87.31 90 ARG A N 1
ATOM 697 C CA . ARG A 1 90 ? -7.310 25.603 9.188 1.00 87.31 90 ARG A CA 1
ATOM 698 C C . ARG A 1 90 ? -7.828 25.063 7.848 1.00 87.31 90 ARG A C 1
ATOM 700 O O . ARG A 1 90 ? -8.069 23.866 7.752 1.00 87.31 90 ARG A O 1
ATOM 707 N N . ALA A 1 91 ? -7.884 25.907 6.817 1.00 87.75 91 ALA A N 1
ATOM 708 C CA . ALA A 1 91 ? -8.349 25.524 5.482 1.00 87.75 91 ALA A CA 1
ATOM 709 C C . ALA A 1 91 ? -7.524 24.384 4.848 1.00 87.75 91 ALA A C 1
ATOM 711 O O . ALA A 1 91 ? -8.082 23.474 4.239 1.00 87.75 91 ALA A O 1
ATOM 712 N N . ILE A 1 92 ? -6.197 24.388 5.034 1.00 86.00 92 ILE A N 1
ATOM 713 C CA . ILE A 1 92 ? -5.311 23.326 4.528 1.00 86.00 92 ILE A CA 1
ATOM 714 C C . ILE A 1 92 ? -5.586 22.017 5.270 1.00 86.00 92 ILE A C 1
ATOM 716 O O . ILE A 1 92 ? -5.658 20.958 4.647 1.00 86.00 92 ILE A O 1
ATOM 720 N N . ARG A 1 93 ? -5.775 22.083 6.595 1.00 84.75 93 ARG A N 1
ATOM 721 C CA . ARG A 1 93 ? -6.106 20.902 7.405 1.00 84.75 93 ARG A CA 1
ATOM 722 C C . ARG A 1 93 ? -7.441 20.295 6.981 1.00 84.75 93 ARG A C 1
ATOM 724 O O . ARG A 1 93 ? -7.509 19.091 6.781 1.00 84.75 93 ARG A O 1
ATOM 731 N N . GLU A 1 94 ? -8.468 21.121 6.799 1.00 88.25 94 GLU A N 1
ATOM 732 C CA . GLU A 1 94 ? -9.803 20.678 6.380 1.00 88.25 94 GLU A CA 1
ATOM 733 C C . GLU A 1 94 ? -9.807 20.097 4.962 1.00 88.25 94 GLU A C 1
ATOM 735 O O . GLU A 1 94 ? -10.459 19.081 4.725 1.00 88.25 94 GLU A O 1
ATOM 740 N N . ARG A 1 95 ? -9.051 20.692 4.027 1.00 88.81 95 ARG A N 1
ATOM 741 C CA . ARG A 1 95 ? -8.844 20.115 2.691 1.00 88.81 95 ARG A CA 1
ATOM 742 C C . ARG A 1 95 ? -8.227 18.721 2.787 1.00 88.81 95 ARG A C 1
ATOM 744 O O . ARG A 1 95 ? -8.864 17.769 2.357 1.00 88.81 95 ARG A O 1
ATOM 751 N N . ARG A 1 96 ? -7.071 18.590 3.446 1.00 84.94 96 ARG A N 1
ATOM 752 C CA . ARG A 1 96 ? -6.391 17.294 3.601 1.00 84.94 96 ARG A CA 1
ATOM 753 C C . ARG A 1 96 ? -7.261 16.252 4.298 1.00 84.94 96 ARG A C 1
ATOM 755 O O . ARG A 1 96 ? -7.273 15.105 3.883 1.00 84.94 96 ARG A O 1
ATOM 762 N N . SER A 1 97 ? -8.008 16.630 5.337 1.00 87.12 97 SER A N 1
ATOM 763 C CA . SER A 1 97 ? -8.927 15.706 6.013 1.00 87.12 97 SER A CA 1
ATOM 764 C C . SER A 1 97 ? -10.031 15.191 5.089 1.00 87.12 97 SER A C 1
ATOM 766 O O . SER A 1 97 ? -10.393 14.021 5.180 1.00 87.12 97 SER A O 1
ATOM 768 N N . ARG A 1 98 ? -10.548 16.036 4.189 1.00 89.25 98 ARG A N 1
ATOM 769 C CA . ARG A 1 98 ? -11.512 15.613 3.168 1.00 89.25 98 ARG A CA 1
ATOM 770 C C . ARG A 1 98 ? -10.874 14.658 2.165 1.00 89.25 98 ARG A C 1
ATOM 772 O O . ARG A 1 98 ? -11.486 13.646 1.847 1.00 89.25 98 ARG A O 1
ATOM 779 N N . ASP A 1 99 ? -9.662 14.959 1.710 1.00 90.12 99 ASP A N 1
ATOM 780 C CA . ASP A 1 99 ? -8.943 14.133 0.735 1.00 90.12 99 ASP A CA 1
ATOM 781 C C . ASP A 1 99 ? -8.614 12.749 1.322 1.00 90.12 99 ASP A C 1
ATOM 783 O O . ASP A 1 99 ? -8.925 11.734 0.706 1.00 90.12 99 ASP A O 1
ATOM 787 N N . VAL A 1 100 ? -8.144 12.693 2.575 1.00 88.56 100 VAL A N 1
ATOM 788 C CA . VAL A 1 100 ? -7.966 11.432 3.323 1.00 88.56 100 VAL A CA 1
ATOM 789 C C . VAL A 1 100 ? -9.277 10.648 3.407 1.00 88.56 100 VAL A C 1
ATOM 791 O O . VAL A 1 100 ? -9.289 9.442 3.185 1.00 88.56 100 VAL A O 1
ATOM 794 N N . GLY A 1 101 ? -10.399 11.320 3.685 1.00 91.75 101 GLY A N 1
ATOM 795 C CA . GLY A 1 101 ? -11.711 10.671 3.724 1.00 91.75 101 GLY A CA 1
ATOM 796 C C . GLY A 1 101 ? -12.127 10.057 2.382 1.00 91.75 101 GLY A C 1
ATOM 797 O O . GLY A 1 101 ? -12.705 8.970 2.366 1.00 91.75 101 GLY A O 1
ATOM 798 N N . LYS A 1 102 ? -11.807 10.713 1.257 1.00 93.88 102 LYS A N 1
ATOM 799 C CA . LYS A 1 102 ? -12.070 10.179 -0.090 1.00 93.88 102 LYS A CA 1
ATOM 800 C C . LYS A 1 102 ? -11.240 8.927 -0.368 1.00 93.88 102 LYS A C 1
ATOM 802 O O . LYS A 1 102 ? -11.803 7.921 -0.786 1.00 93.88 102 LYS A O 1
ATOM 807 N N . VAL A 1 103 ? -9.942 8.971 -0.073 1.00 93.31 103 VAL A N 1
ATOM 808 C CA . VAL A 1 103 ? -9.022 7.834 -0.253 1.00 93.31 103 VAL A CA 1
ATOM 809 C C . VAL A 1 103 ? -9.444 6.640 0.613 1.00 93.31 103 VAL A C 1
ATOM 811 O O . VAL A 1 103 ? -9.521 5.515 0.128 1.00 93.31 103 VAL A O 1
ATOM 814 N N . GLN A 1 104 ? -9.833 6.873 1.872 1.00 93.06 104 GLN A N 1
ATOM 815 C CA . GLN A 1 104 ? -10.365 5.818 2.747 1.00 93.06 104 GLN A CA 1
ATOM 816 C C . GLN A 1 104 ? -11.645 5.182 2.195 1.00 93.06 104 GLN A C 1
ATOM 818 O O . GLN A 1 104 ? -11.841 3.972 2.314 1.00 93.06 104 GLN A O 1
ATOM 823 N N . MET A 1 105 ? -12.532 5.980 1.593 1.00 94.94 105 MET A N 1
ATOM 824 C CA . MET A 1 105 ? -13.729 5.448 0.946 1.00 94.94 105 MET A CA 1
ATOM 825 C C . MET A 1 105 ? -13.374 4.620 -0.295 1.00 94.94 105 MET A C 1
ATOM 827 O O . MET A 1 105 ? -13.914 3.526 -0.449 1.00 94.94 105 MET A O 1
ATOM 831 N N . ALA A 1 106 ? -12.441 5.086 -1.129 1.00 95.12 106 ALA A N 1
ATOM 832 C CA . ALA A 1 106 ? -11.957 4.336 -2.288 1.00 95.12 106 ALA A CA 1
ATOM 833 C C . ALA A 1 106 ? -11.372 2.976 -1.873 1.00 95.12 106 ALA A C 1
ATOM 835 O O . ALA A 1 106 ? -11.827 1.938 -2.352 1.00 95.12 106 ALA A O 1
ATOM 836 N N . ALA A 1 107 ? -10.478 2.953 -0.879 1.00 96.31 107 ALA A N 1
ATOM 837 C CA . ALA A 1 107 ? -9.902 1.718 -0.346 1.00 96.31 107 ALA A CA 1
ATOM 838 C C . ALA A 1 107 ? -10.968 0.743 0.188 1.00 96.31 107 ALA A C 1
ATOM 840 O O . ALA A 1 107 ? -10.891 -0.461 -0.048 1.00 96.31 107 ALA A O 1
ATOM 841 N N . ARG A 1 108 ? -12.009 1.244 0.869 1.00 96.38 108 ARG A N 1
ATOM 842 C CA . ARG A 1 108 ? -13.139 0.415 1.333 1.00 96.38 108 ARG A CA 1
ATOM 843 C C . ARG A 1 108 ? -13.930 -0.199 0.186 1.00 96.38 108 ARG A C 1
ATOM 845 O O . ARG A 1 108 ? -14.362 -1.341 0.305 1.00 96.38 108 ARG A O 1
ATOM 852 N N . GLN A 1 109 ? -14.143 0.546 -0.895 1.00 97.81 109 GLN A N 1
ATOM 853 C CA . GLN A 1 109 ? -14.838 0.029 -2.073 1.00 97.81 109 GLN A CA 1
ATOM 854 C C . GLN A 1 109 ? -13.998 -1.031 -2.787 1.00 97.81 109 GLN A C 1
ATOM 856 O O . GLN A 1 109 ? -14.542 -2.062 -3.164 1.00 97.81 109 GLN A O 1
ATOM 861 N N . ILE A 1 110 ? -12.679 -0.837 -2.870 1.00 98.31 110 ILE A N 1
ATOM 862 C CA . ILE A 1 110 ? -11.755 -1.853 -3.388 1.00 98.31 110 ILE A CA 1
ATOM 863 C C . ILE A 1 110 ? -11.826 -3.125 -2.539 1.00 98.31 110 ILE A C 1
ATOM 865 O O . ILE A 1 110 ? -11.964 -4.203 -3.098 1.00 98.31 110 ILE A O 1
ATOM 869 N N . ARG A 1 111 ? -11.839 -3.037 -1.201 1.00 98.12 111 ARG A N 1
ATOM 870 C CA . ARG A 1 111 ? -12.004 -4.229 -0.343 1.00 98.12 111 ARG A CA 1
ATOM 871 C C . ARG A 1 111 ? -13.290 -5.000 -0.639 1.00 98.12 111 ARG A C 1
ATOM 873 O O . ARG A 1 111 ? -13.232 -6.205 -0.839 1.00 98.12 111 ARG A O 1
ATOM 880 N N . LYS A 1 112 ? -14.426 -4.304 -0.747 1.00 98.38 112 LYS A N 1
ATOM 881 C CA . LYS A 1 112 ? -15.704 -4.938 -1.115 1.00 98.38 112 LYS A CA 1
ATOM 882 C C . LYS A 1 112 ? -15.649 -5.594 -2.491 1.00 98.38 112 LYS A C 1
ATOM 884 O O . LYS A 1 112 ? -16.245 -6.645 -2.688 1.00 98.38 112 LYS A O 1
ATOM 889 N N . LEU A 1 113 ? -14.958 -4.969 -3.444 1.00 98.44 113 LEU A N 1
ATOM 890 C CA . LEU A 1 113 ? -14.748 -5.538 -4.768 1.00 98.44 113 LEU A CA 1
ATOM 891 C C . LEU A 1 113 ? -13.912 -6.824 -4.693 1.00 98.44 113 LEU A C 1
ATOM 893 O O . LEU A 1 113 ? -14.296 -7.827 -5.282 1.00 98.44 113 LEU A O 1
ATOM 897 N N . LEU A 1 114 ? -12.815 -6.823 -3.935 1.00 98.62 114 LEU A N 1
ATOM 898 C CA . LEU A 1 114 ? -11.981 -8.010 -3.727 1.00 98.62 114 LEU A CA 1
ATOM 899 C C . LEU A 1 114 ? -12.769 -9.148 -3.065 1.00 98.62 114 LEU A C 1
ATOM 901 O O . LEU A 1 114 ? -12.695 -10.285 -3.520 1.00 98.62 114 LEU A O 1
ATOM 905 N N . GLU A 1 115 ? -13.579 -8.834 -2.050 1.00 98.25 115 GLU A N 1
ATOM 906 C CA . GLU A 1 115 ? -14.493 -9.786 -1.405 1.00 98.25 115 GLU A CA 1
ATOM 907 C C . GLU A 1 115 ? -15.531 -10.338 -2.394 1.00 98.25 115 GLU A C 1
ATOM 909 O O . GLU A 1 115 ? -15.743 -11.546 -2.452 1.00 98.25 115 GLU A O 1
ATOM 914 N N . HIS A 1 116 ? -16.142 -9.473 -3.210 1.00 98.25 116 HIS A N 1
ATOM 915 C CA . HIS A 1 116 ? -17.116 -9.870 -4.229 1.00 98.25 116 HIS A CA 1
ATOM 916 C C . HIS A 1 116 ? -16.508 -10.813 -5.274 1.00 98.25 116 HIS A C 1
ATOM 918 O O . HIS A 1 116 ? -17.123 -11.812 -5.641 1.00 98.25 116 HIS A O 1
ATOM 924 N N . LEU A 1 117 ? -15.278 -10.530 -5.706 1.00 98.06 117 LEU A N 1
ATOM 925 C CA . LEU A 1 117 ? -14.518 -11.368 -6.631 1.00 98.06 117 LEU A CA 1
ATOM 926 C C . LEU A 1 117 ? -13.875 -12.586 -5.947 1.00 98.06 117 LEU A C 1
ATOM 928 O O . LEU A 1 117 ? -13.150 -13.333 -6.598 1.00 98.06 117 LEU A O 1
ATOM 932 N N . SER A 1 118 ? -14.110 -12.811 -4.650 1.00 98.12 118 SER A N 1
ATOM 933 C CA . SER A 1 118 ? -13.472 -13.892 -3.881 1.00 98.12 118 SER A CA 1
ATOM 934 C C . SER A 1 118 ? -11.940 -13.923 -4.027 1.00 98.12 118 SER A C 1
ATOM 936 O O . SER A 1 118 ? -11.327 -14.988 -3.999 1.00 98.12 118 SER A O 1
ATOM 938 N N . LEU A 1 119 ? -11.317 -12.753 -4.198 1.00 98.12 119 LEU A N 1
ATOM 939 C CA . LEU A 1 119 ? -9.869 -12.609 -4.298 1.00 98.12 119 LEU A CA 1
ATOM 940 C C . LEU A 1 119 ? -9.258 -12.541 -2.902 1.00 98.12 119 LEU A C 1
ATOM 942 O O . LEU A 1 119 ? -9.697 -11.778 -2.036 1.00 98.12 119 LEU A O 1
ATOM 946 N N . GLU A 1 120 ? -8.207 -13.324 -2.685 1.00 97.75 120 GLU A N 1
ATOM 947 C CA . GLU A 1 120 ? -7.431 -13.237 -1.458 1.00 97.75 120 GLU A CA 1
ATOM 948 C C . GLU A 1 120 ? -6.666 -11.914 -1.416 1.00 97.75 120 GLU A C 1
ATOM 950 O O . GLU A 1 120 ? -5.960 -11.553 -2.357 1.00 97.75 120 GLU A O 1
ATOM 955 N N . TYR A 1 121 ? -6.785 -11.197 -0.301 1.00 98.44 121 TYR A N 1
ATOM 956 C CA . TYR A 1 121 ? -6.059 -9.956 -0.099 1.00 98.44 121 TYR A CA 1
ATOM 957 C C . TYR A 1 121 ? -5.557 -9.807 1.330 1.00 98.44 121 TYR A C 1
ATOM 959 O O . TYR A 1 121 ? -6.206 -10.252 2.285 1.00 98.44 121 TYR A O 1
ATOM 967 N N . LEU A 1 122 ? -4.424 -9.119 1.447 1.00 98.00 122 LEU A N 1
ATOM 968 C CA . LEU A 1 122 ? -3.800 -8.715 2.696 1.00 98.00 122 LEU A CA 1
ATOM 969 C C . LEU A 1 122 ? -3.680 -7.193 2.760 1.00 98.00 122 LEU A C 1
ATOM 971 O O . LEU A 1 122 ? -3.487 -6.513 1.751 1.00 98.00 122 LEU A O 1
ATOM 975 N N . LEU A 1 123 ? -3.801 -6.667 3.975 1.00 97.50 123 LEU A N 1
ATOM 976 C CA . LEU A 1 123 ? -3.690 -5.248 4.277 1.00 97.50 123 LEU A CA 1
ATOM 977 C C . LEU A 1 123 ? -2.282 -4.938 4.767 1.00 97.50 123 LEU A C 1
ATOM 979 O O . LEU A 1 123 ? -1.843 -5.446 5.799 1.00 97.50 123 LEU A O 1
ATOM 983 N N . VAL A 1 124 ? -1.577 -4.082 4.039 1.00 95.94 124 VAL A N 1
ATOM 984 C CA . VAL A 1 124 ? -0.205 -3.700 4.370 1.00 95.94 124 VAL A CA 1
ATOM 985 C C . VAL A 1 124 ? -0.205 -2.261 4.856 1.00 95.94 124 VAL A C 1
ATOM 987 O O . VAL A 1 124 ? -0.626 -1.353 4.143 1.00 95.94 124 VAL A O 1
ATOM 990 N N . THR A 1 125 ? 0.274 -2.026 6.077 1.00 91.75 125 THR A N 1
ATOM 991 C CA . THR A 1 125 ? 0.410 -0.656 6.586 1.00 91.75 125 THR A CA 1
ATOM 992 C C . THR A 1 125 ? 1.373 0.153 5.715 1.00 91.75 125 THR A C 1
ATOM 994 O O . THR A 1 125 ? 2.358 -0.420 5.240 1.00 91.75 125 THR A O 1
ATOM 997 N N . PRO A 1 126 ? 1.171 1.476 5.564 1.00 90.06 126 PRO A N 1
ATOM 998 C CA . PRO A 1 126 ? 2.060 2.314 4.770 1.00 90.06 126 PRO A CA 1
ATOM 999 C C . PRO A 1 126 ? 3.533 2.092 5.132 1.00 90.06 126 PRO A C 1
ATOM 1001 O O . PRO A 1 126 ? 3.941 2.289 6.276 1.00 90.06 126 PRO A O 1
ATOM 1004 N N . LEU A 1 127 ? 4.332 1.660 4.153 1.00 92.38 127 LEU A N 1
ATOM 1005 C CA . LEU A 1 127 ? 5.729 1.305 4.403 1.00 92.38 127 LEU A CA 1
ATOM 1006 C C . LEU A 1 127 ? 6.550 2.534 4.817 1.00 92.38 127 LEU A C 1
ATOM 1008 O O . LEU A 1 127 ? 6.628 3.528 4.096 1.00 92.38 127 LEU A O 1
ATOM 1012 N N . GLU A 1 128 ? 7.240 2.450 5.951 1.00 89.75 128 GLU A N 1
ATOM 1013 C CA . GLU A 1 128 ? 8.111 3.522 6.446 1.00 89.75 128 GLU A CA 1
ATOM 1014 C C . GLU A 1 128 ? 9.595 3.266 6.128 1.00 89.75 128 GLU A C 1
ATOM 1016 O O . GLU A 1 128 ? 10.471 3.481 6.962 1.00 89.75 128 GLU A O 1
ATOM 1021 N N . ILE A 1 129 ? 9.890 2.817 4.905 1.00 92.38 129 ILE A N 1
ATOM 1022 C CA . ILE A 1 129 ? 11.254 2.503 4.444 1.00 92.38 129 ILE A CA 1
ATOM 1023 C C . ILE A 1 129 ? 11.834 3.607 3.544 1.00 92.38 129 ILE A C 1
ATOM 1025 O O . ILE A 1 129 ? 11.098 4.401 2.950 1.00 92.38 129 ILE A O 1
ATOM 1029 N N . LEU A 1 130 ? 13.167 3.669 3.447 1.00 92.81 130 LEU A N 1
ATOM 1030 C CA . LEU A 1 130 ? 13.884 4.678 2.657 1.00 92.81 130 LEU A CA 1
ATOM 1031 C C . LEU A 1 130 ? 13.525 4.580 1.170 1.00 92.81 130 LEU A C 1
ATOM 1033 O O . LEU A 1 130 ? 13.305 5.597 0.513 1.00 92.81 130 LEU A O 1
ATOM 1037 N N . GLU A 1 131 ? 13.447 3.351 0.674 1.00 94.75 131 GLU A N 1
ATOM 1038 C CA . GLU A 1 131 ? 13.197 2.996 -0.716 1.00 94.75 131 GLU A CA 1
ATOM 1039 C C . GLU A 1 131 ? 11.848 3.539 -1.183 1.00 94.75 131 GLU A C 1
ATOM 1041 O O . GLU A 1 131 ? 11.783 4.145 -2.250 1.00 94.75 131 GLU A O 1
ATOM 1046 N N . LYS A 1 132 ? 10.801 3.438 -0.350 1.00 94.25 132 LYS A N 1
ATOM 1047 C CA . LYS A 1 132 ? 9.487 4.032 -0.633 1.00 94.25 132 LYS A CA 1
ATOM 1048 C C . LYS A 1 132 ? 9.558 5.550 -0.701 1.00 94.25 132 LYS A C 1
ATOM 1050 O O . LYS A 1 132 ? 9.138 6.147 -1.686 1.00 94.25 132 LYS A O 1
ATOM 1055 N N . ARG A 1 133 ? 10.129 6.185 0.329 1.00 93.38 133 ARG A N 1
ATOM 1056 C CA . ARG A 1 133 ? 10.186 7.655 0.413 1.00 93.38 133 ARG A CA 1
ATOM 1057 C C . ARG A 1 133 ? 10.923 8.266 -0.777 1.00 93.38 133 ARG A C 1
ATOM 1059 O O . ARG A 1 133 ? 10.451 9.256 -1.323 1.00 93.38 133 ARG A O 1
ATOM 1066 N N . ARG A 1 134 ? 12.053 7.673 -1.178 1.00 93.44 134 ARG A N 1
ATOM 1067 C CA . ARG A 1 134 ? 12.837 8.136 -2.332 1.00 93.44 134 ARG A CA 1
ATOM 1068 C C . ARG A 1 134 ? 12.134 7.839 -3.649 1.00 93.44 134 ARG A C 1
ATOM 1070 O O . ARG A 1 134 ? 11.945 8.763 -4.432 1.00 93.44 134 ARG A O 1
ATOM 1077 N N . SER A 1 135 ? 11.681 6.602 -3.854 1.00 95.25 135 SER A N 1
ATOM 1078 C CA . SER A 1 135 ? 11.008 6.199 -5.096 1.00 95.25 135 SER A CA 1
ATOM 1079 C C . SER A 1 135 ? 9.761 7.027 -5.379 1.00 95.25 135 SER A C 1
ATOM 1081 O O . SER A 1 135 ? 9.480 7.329 -6.533 1.00 95.25 135 SER A O 1
ATOM 1083 N N . LYS A 1 136 ? 9.021 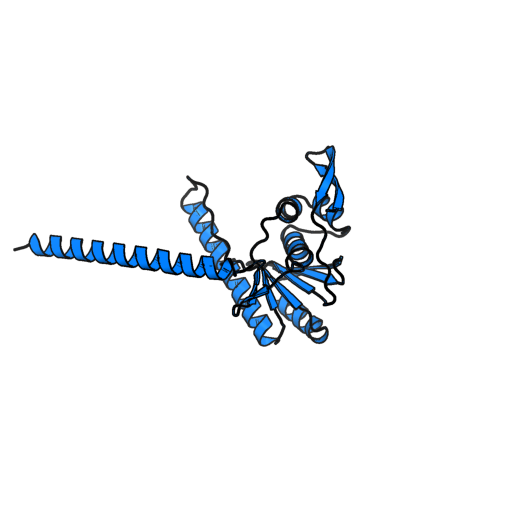7.462 -4.352 1.00 93.31 136 LYS A N 1
ATOM 1084 C CA . LYS A 1 136 ? 7.838 8.309 -4.549 1.00 93.31 136 LYS A CA 1
ATOM 1085 C C . LYS A 1 136 ? 8.175 9.614 -5.279 1.00 93.31 136 LYS A C 1
ATOM 1087 O O . LYS A 1 136 ? 7.479 9.989 -6.225 1.00 93.31 136 LYS A O 1
ATOM 1092 N N . THR A 1 137 ? 9.256 10.285 -4.883 1.00 93.50 137 THR A N 1
ATOM 1093 C CA . THR A 1 137 ? 9.648 11.603 -5.417 1.00 93.50 137 THR A CA 1
ATOM 1094 C C . THR A 1 137 ? 10.675 11.547 -6.545 1.00 93.50 137 THR A C 1
ATOM 1096 O O . THR A 1 137 ? 10.774 12.504 -7.306 1.00 93.50 137 THR A O 1
ATOM 1099 N N . ASP A 1 138 ? 11.426 10.454 -6.661 1.00 93.62 138 ASP A N 1
ATOM 1100 C CA . ASP A 1 138 ? 12.536 10.303 -7.600 1.00 93.62 138 ASP A CA 1
ATOM 1101 C C . ASP A 1 138 ? 12.321 9.076 -8.499 1.00 93.62 138 ASP A C 1
ATOM 1103 O O . ASP A 1 138 ? 12.481 7.924 -8.089 1.00 93.62 138 ASP A O 1
ATOM 1107 N N . GLY A 1 139 ? 11.925 9.344 -9.746 1.00 94.50 139 GLY A N 1
ATOM 1108 C CA . GLY A 1 139 ? 11.710 8.305 -10.750 1.00 94.50 139 GLY A CA 1
ATOM 1109 C C . GLY A 1 139 ? 13.004 7.637 -11.218 1.00 94.50 139 GLY A C 1
ATOM 1110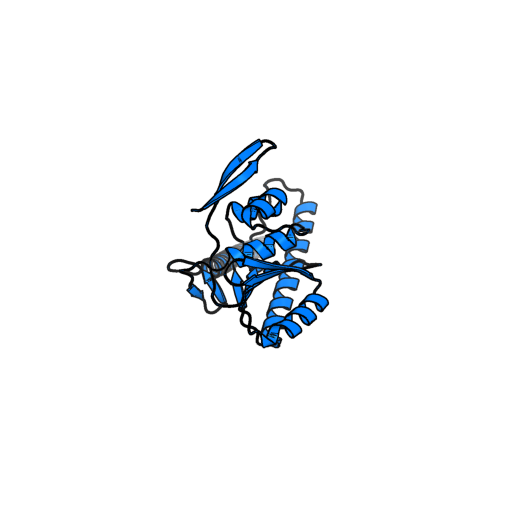 O O . GLY A 1 139 ? 12.966 6.457 -11.553 1.00 94.50 139 GLY A O 1
ATOM 1111 N N . GLN A 1 140 ? 14.137 8.350 -11.202 1.00 94.06 140 GLN A N 1
ATOM 1112 C CA . GLN A 1 140 ? 15.426 7.765 -11.570 1.00 94.06 140 GLN A CA 1
ATOM 1113 C C . GLN A 1 140 ? 15.859 6.760 -10.508 1.00 94.06 140 GLN A C 1
ATOM 1115 O O . GLN A 1 140 ? 16.169 5.621 -10.843 1.00 94.06 140 GLN A O 1
ATOM 1120 N N . PHE A 1 141 ? 15.770 7.142 -9.231 1.00 95.62 141 PHE A N 1
ATOM 1121 C CA . PHE A 1 141 ? 16.036 6.228 -8.121 1.00 95.62 141 PHE A CA 1
ATOM 1122 C C . PHE A 1 141 ? 15.174 4.962 -8.205 1.00 95.62 141 PHE A C 1
ATOM 1124 O O . PHE A 1 141 ? 15.675 3.860 -8.003 1.00 95.62 141 PHE A O 1
ATOM 1131 N N . PHE A 1 142 ? 13.884 5.104 -8.523 1.00 96.94 142 PHE A N 1
ATOM 1132 C CA . PHE A 1 142 ? 12.994 3.957 -8.700 1.00 96.94 142 PHE A CA 1
ATOM 1133 C C . PHE A 1 142 ? 13.446 3.035 -9.837 1.00 96.94 142 PHE A C 1
ATOM 1135 O O . PHE A 1 142 ? 13.476 1.817 -9.657 1.00 96.94 142 PHE A O 1
ATOM 1142 N N . ASN A 1 143 ? 13.813 3.598 -10.988 1.00 95.69 143 ASN A N 1
ATOM 1143 C CA . ASN A 1 143 ? 14.292 2.822 -12.128 1.00 95.69 143 ASN A CA 1
ATOM 1144 C C . ASN A 1 143 ? 15.611 2.105 -11.794 1.00 95.69 143 ASN A C 1
ATOM 1146 O O . ASN A 1 143 ? 15.731 0.915 -12.062 1.00 95.69 143 ASN A O 1
ATOM 1150 N N . ASP A 1 144 ? 16.557 2.779 -11.133 1.00 95.25 144 ASP A N 1
ATOM 1151 C CA . ASP A 1 144 ? 17.834 2.184 -10.707 1.00 95.25 144 ASP A CA 1
ATOM 1152 C C . ASP A 1 144 ? 17.633 1.068 -9.667 1.00 95.25 144 ASP A C 1
ATOM 1154 O O . ASP A 1 144 ? 18.333 0.053 -9.670 1.00 95.25 144 ASP A O 1
ATOM 1158 N N . LEU A 1 145 ? 16.658 1.245 -8.769 1.00 95.75 145 LEU A N 1
ATOM 1159 C CA . LEU A 1 145 ? 16.302 0.266 -7.746 1.00 95.75 145 LEU A CA 1
ATOM 1160 C C . LEU A 1 145 ? 15.683 -0.996 -8.359 1.00 95.75 145 LEU A C 1
ATOM 1162 O O . LEU A 1 145 ? 16.053 -2.114 -7.992 1.00 95.75 145 LEU A O 1
ATOM 1166 N N . THR A 1 146 ? 14.722 -0.811 -9.261 1.00 96.00 146 THR A N 1
ATOM 1167 C CA . THR A 1 146 ? 13.835 -1.879 -9.750 1.00 96.00 146 THR A CA 1
ATOM 1168 C C . THR A 1 146 ? 14.255 -2.473 -11.089 1.00 96.00 146 THR A C 1
ATOM 1170 O O . THR A 1 146 ? 13.812 -3.565 -11.420 1.00 96.00 146 THR A O 1
ATOM 1173 N N . GLY A 1 147 ? 15.099 -1.780 -11.855 1.00 95.19 147 GLY A N 1
ATOM 1174 C CA . GLY A 1 147 ? 15.382 -2.113 -13.251 1.00 95.19 147 GLY A CA 1
ATOM 1175 C C . GLY A 1 147 ? 14.263 -1.710 -14.219 1.00 95.19 147 GLY A C 1
ATOM 1176 O O . GLY A 1 147 ? 14.286 -2.107 -15.378 1.00 95.19 147 GLY A O 1
ATOM 1177 N N . TRP A 1 148 ? 13.264 -0.940 -13.777 1.00 96.88 148 TRP A N 1
ATOM 1178 C CA . TRP A 1 148 ? 12.155 -0.540 -14.638 1.00 96.88 148 TRP A CA 1
ATOM 1179 C C . TRP A 1 148 ? 12.580 0.511 -15.675 1.00 96.88 148 TRP A C 1
ATOM 1181 O O . TRP A 1 148 ? 13.192 1.524 -15.340 1.00 96.88 148 TRP A O 1
ATOM 1191 N N . HIS A 1 149 ? 12.198 0.309 -16.940 1.00 93.38 149 HIS A N 1
ATOM 1192 C CA . HIS A 1 149 ? 12.544 1.212 -18.051 1.00 93.38 149 HIS A CA 1
ATOM 1193 C C . HIS A 1 149 ? 11.349 1.995 -18.622 1.00 93.38 149 HIS A C 1
ATOM 1195 O O . HIS A 1 149 ? 11.516 2.872 -19.470 1.00 93.38 149 HIS A O 1
ATOM 1201 N N . GLY A 1 150 ? 10.127 1.699 -18.172 1.00 90.94 150 GLY A N 1
ATOM 1202 C CA . GLY A 1 150 ? 8.910 2.356 -18.648 1.00 90.94 150 GLY A CA 1
ATOM 1203 C C . GLY A 1 150 ? 8.589 3.672 -17.928 1.00 90.94 150 GLY A C 1
ATOM 1204 O O . GLY A 1 150 ? 9.154 4.016 -16.891 1.00 90.94 150 GLY A O 1
ATOM 1205 N N . ARG A 1 151 ? 7.587 4.402 -18.434 1.00 91.25 151 ARG A N 1
ATOM 1206 C CA . ARG A 1 151 ? 7.084 5.621 -17.773 1.00 91.25 151 ARG A CA 1
ATOM 1207 C C . ARG A 1 151 ? 6.372 5.290 -16.460 1.00 91.25 151 ARG A C 1
ATOM 1209 O O . ARG A 1 151 ? 5.482 4.437 -16.429 1.00 91.25 151 ARG A O 1
ATOM 1216 N N . THR A 1 152 ? 6.675 6.047 -15.407 1.00 94.06 152 THR A N 1
ATOM 1217 C CA . THR A 1 152 ? 6.023 5.932 -14.093 1.00 94.06 152 THR A CA 1
ATOM 1218 C C . THR A 1 152 ? 5.566 7.289 -13.562 1.00 94.06 152 THR A C 1
ATOM 1220 O O . THR A 1 152 ? 6.123 8.334 -13.900 1.00 94.06 152 THR A O 1
ATOM 1223 N N . ASN A 1 153 ? 4.538 7.275 -12.717 1.00 94.94 153 ASN A N 1
ATOM 1224 C CA . ASN A 1 153 ? 4.143 8.392 -11.859 1.00 94.94 153 ASN A CA 1
ATOM 1225 C C . ASN A 1 153 ? 4.285 7.958 -10.386 1.00 94.94 153 ASN A C 1
ATOM 1227 O O . ASN A 1 153 ? 4.694 6.828 -10.120 1.00 94.94 153 ASN A O 1
ATOM 1231 N N . ALA A 1 154 ? 3.997 8.855 -9.442 1.00 94.38 154 ALA A N 1
ATOM 1232 C CA . ALA A 1 154 ? 4.154 8.565 -8.016 1.00 94.38 154 ALA A CA 1
ATOM 1233 C C . ALA A 1 154 ? 3.328 7.342 -7.575 1.00 94.38 154 ALA A C 1
ATOM 1235 O O . ALA A 1 154 ? 3.887 6.450 -6.946 1.00 94.38 154 ALA A O 1
ATOM 1236 N N . ASP A 1 155 ? 2.065 7.255 -7.995 1.00 93.50 155 ASP A N 1
ATOM 1237 C CA . ASP A 1 155 ? 1.127 6.196 -7.582 1.00 93.50 155 ASP A CA 1
ATOM 1238 C C . ASP A 1 155 ? 1.573 4.815 -8.089 1.00 93.50 155 ASP A C 1
ATOM 1240 O O . ASP A 1 155 ? 1.601 3.835 -7.348 1.00 93.50 155 ASP A O 1
ATOM 1244 N N . LYS A 1 156 ? 2.038 4.730 -9.346 1.00 97.00 156 LYS A N 1
ATOM 1245 C CA . LYS A 1 156 ? 2.630 3.497 -9.898 1.00 97.00 156 LYS A CA 1
ATOM 1246 C C . LYS A 1 156 ? 3.855 3.047 -9.105 1.00 97.00 156 LYS A C 1
ATOM 1248 O O . LYS A 1 156 ? 4.047 1.851 -8.906 1.00 97.00 156 LYS A O 1
ATOM 1253 N N . ARG A 1 157 ? 4.703 3.992 -8.688 1.00 97.62 157 ARG A N 1
ATOM 1254 C CA . ARG A 1 157 ? 5.913 3.681 -7.915 1.00 97.62 157 ARG A CA 1
ATOM 1255 C C . ARG A 1 157 ? 5.563 3.232 -6.502 1.00 97.62 157 ARG A C 1
ATOM 1257 O O . ARG A 1 157 ? 6.164 2.276 -6.027 1.00 97.62 157 ARG A O 1
ATOM 1264 N N . ASP A 1 158 ? 4.581 3.855 -5.859 1.00 96.31 158 ASP A N 1
ATOM 1265 C CA . ASP A 1 158 ? 4.118 3.435 -4.534 1.00 96.31 158 ASP A CA 1
ATOM 1266 C C . ASP A 1 158 ? 3.502 2.029 -4.572 1.00 96.31 158 ASP A C 1
ATOM 1268 O O . ASP A 1 158 ? 3.885 1.188 -3.754 1.00 96.31 158 ASP A O 1
ATOM 1272 N N . ALA A 1 159 ? 2.666 1.722 -5.570 1.00 98.00 159 ALA A N 1
ATOM 1273 C CA . ALA A 1 159 ? 2.128 0.375 -5.769 1.00 98.00 159 ALA A CA 1
ATOM 1274 C C . ALA A 1 159 ? 3.231 -0.665 -6.025 1.00 98.00 159 ALA A C 1
ATOM 1276 O O . ALA A 1 159 ? 3.220 -1.742 -5.428 1.00 98.00 159 ALA A O 1
ATOM 1277 N N . ALA A 1 160 ? 4.226 -0.346 -6.856 1.00 98.19 160 ALA A N 1
ATOM 1278 C CA . ALA A 1 160 ? 5.360 -1.233 -7.112 1.00 98.19 160 ALA A CA 1
ATOM 1279 C C . ALA A 1 160 ? 6.167 -1.525 -5.841 1.00 98.19 160 ALA A C 1
ATOM 1281 O O . ALA A 1 160 ? 6.444 -2.679 -5.524 1.00 98.19 160 ALA A O 1
ATOM 1282 N N . ILE A 1 161 ? 6.508 -0.485 -5.078 1.00 97.88 161 ILE A N 1
ATOM 1283 C CA . ILE A 1 161 ? 7.249 -0.631 -3.823 1.00 97.88 161 ILE A CA 1
ATOM 1284 C C . ILE A 1 161 ? 6.433 -1.414 -2.790 1.00 97.88 161 ILE A C 1
ATOM 1286 O O . ILE A 1 161 ? 7.004 -2.229 -2.067 1.00 97.88 161 ILE A O 1
ATOM 1290 N N . LEU A 1 162 ? 5.112 -1.222 -2.744 1.00 97.81 162 LEU A N 1
ATOM 1291 C CA . LEU A 1 162 ? 4.221 -2.043 -1.928 1.00 97.81 162 LEU A CA 1
ATOM 1292 C C . LEU A 1 162 ? 4.298 -3.525 -2.321 1.00 97.81 162 LEU A C 1
ATOM 1294 O O . LEU A 1 162 ? 4.389 -4.373 -1.443 1.00 97.81 162 LEU A O 1
ATOM 1298 N N . GLY A 1 163 ? 4.312 -3.842 -3.614 1.00 97.62 163 GLY A N 1
ATOM 1299 C CA . GLY A 1 163 ? 4.423 -5.221 -4.094 1.00 97.62 163 GLY A CA 1
ATOM 1300 C C . GLY A 1 163 ? 5.775 -5.871 -3.787 1.00 97.62 163 GLY A C 1
ATOM 1301 O O . GLY A 1 163 ? 5.823 -7.042 -3.433 1.00 97.62 163 GLY A O 1
ATOM 1302 N N . LEU A 1 164 ? 6.865 -5.104 -3.871 1.00 97.25 164 LEU A N 1
ATOM 1303 C CA . LEU A 1 164 ? 8.234 -5.605 -3.676 1.00 97.25 164 LEU A CA 1
ATOM 1304 C C . LEU A 1 164 ? 8.657 -5.726 -2.202 1.00 97.25 164 LEU A C 1
ATOM 1306 O O . LEU A 1 164 ? 9.547 -6.513 -1.878 1.00 97.25 164 LEU A O 1
ATOM 1310 N N . TYR A 1 165 ? 8.066 -4.918 -1.315 1.00 96.62 165 TYR A N 1
ATOM 1311 C CA . TYR A 1 165 ? 8.471 -4.812 0.094 1.00 96.62 165 TYR A CA 1
ATOM 1312 C C . TYR A 1 165 ? 7.330 -5.023 1.099 1.00 96.62 165 TYR A C 1
ATOM 1314 O O . TYR A 1 165 ? 7.567 -4.983 2.306 1.00 96.62 165 TYR A O 1
ATOM 1322 N N . GLY A 1 166 ? 6.090 -5.191 0.640 1.00 95.25 166 GLY A N 1
ATOM 1323 C CA . GLY A 1 166 ? 4.907 -5.226 1.503 1.00 95.25 166 GLY A CA 1
ATOM 1324 C C . GLY A 1 166 ? 4.681 -6.538 2.243 1.00 95.25 166 GLY A C 1
ATOM 1325 O O . GLY A 1 166 ? 3.886 -6.564 3.181 1.00 95.25 166 GLY A O 1
ATOM 1326 N N . LEU A 1 167 ? 5.379 -7.602 1.850 1.00 94.31 167 LEU A N 1
ATOM 1327 C CA . LEU A 1 167 ? 5.202 -8.938 2.401 1.00 94.31 167 LEU A CA 1
ATOM 1328 C C . LEU A 1 167 ? 6.571 -9.520 2.802 1.00 94.31 167 LEU A C 1
ATOM 1330 O O . LEU A 1 167 ? 7.231 -10.147 1.986 1.00 94.31 167 LEU A O 1
ATOM 1334 N N . PRO A 1 168 ? 7.055 -9.254 4.026 1.00 91.69 168 PRO A N 1
ATOM 1335 C CA . PRO A 1 168 ? 8.344 -9.769 4.491 1.00 91.69 168 PRO A CA 1
ATOM 1336 C C . PRO A 1 168 ? 8.326 -11.289 4.672 1.00 91.69 168 PRO A C 1
ATOM 1338 O O . PRO A 1 168 ? 7.262 -11.847 4.889 1.00 91.69 168 PRO A O 1
ATOM 1341 N N . ASP A 1 169 ? 9.482 -11.959 4.641 1.00 88.31 169 ASP A N 1
ATOM 1342 C CA . ASP A 1 169 ? 9.557 -13.432 4.731 1.00 88.31 169 ASP A CA 1
ATOM 1343 C C . ASP A 1 169 ? 8.997 -13.997 6.053 1.00 88.31 169 ASP A C 1
ATOM 1345 O O . ASP A 1 169 ? 8.407 -15.073 6.079 1.00 88.31 169 ASP A O 1
ATOM 1349 N N . ASP A 1 170 ? 9.149 -13.259 7.155 1.00 90.38 170 ASP A N 1
ATOM 1350 C CA . ASP A 1 170 ? 8.713 -13.623 8.508 1.00 90.38 170 ASP A CA 1
ATOM 1351 C C . ASP A 1 170 ? 7.360 -12.995 8.894 1.00 90.38 170 ASP A C 1
ATOM 1353 O O . ASP A 1 170 ? 7.086 -12.715 10.067 1.00 90.38 170 ASP A O 1
ATOM 1357 N N . TYR A 1 171 ? 6.508 -12.728 7.904 1.00 93.81 171 TYR A N 1
ATOM 1358 C CA . TYR A 1 171 ? 5.212 -12.114 8.149 1.00 93.81 171 TYR A CA 1
ATOM 1359 C C . TYR A 1 171 ? 4.232 -13.034 8.886 1.00 93.81 171 TYR A C 1
ATOM 1361 O O . TYR A 1 171 ? 4.245 -14.258 8.796 1.00 93.81 171 TYR A O 1
ATOM 1369 N N . SER A 1 172 ? 3.314 -12.401 9.602 1.00 95.06 172 SER A N 1
ATOM 1370 C CA . SER A 1 172 ? 2.115 -12.996 10.173 1.00 95.06 172 SER A CA 1
ATOM 1371 C C . SER A 1 172 ? 0.891 -12.201 9.726 1.00 95.06 172 SER A C 1
ATOM 1373 O O . SER A 1 172 ? 0.987 -11.018 9.383 1.00 95.06 172 SER A O 1
ATOM 1375 N N . ILE A 1 173 ? -0.271 -12.855 9.741 1.00 95.94 173 ILE A N 1
ATOM 1376 C CA . ILE A 1 173 ? -1.554 -12.260 9.358 1.00 95.94 173 ILE A CA 1
ATOM 1377 C C . ILE A 1 173 ? -2.487 -12.286 10.569 1.00 95.94 173 ILE A C 1
ATOM 1379 O O . ILE A 1 173 ? -2.619 -13.310 11.239 1.00 95.94 173 ILE A O 1
ATOM 1383 N N . CYS A 1 174 ? -3.131 -11.160 10.878 1.00 94.94 174 CYS A N 1
ATOM 1384 C CA . CYS A 1 174 ? -4.154 -11.116 11.926 1.00 94.94 174 CYS A CA 1
ATOM 1385 C C . CYS A 1 174 ? -5.556 -11.407 11.350 1.00 94.94 174 CYS A C 1
ATOM 1387 O O . CYS A 1 174 ? -5.729 -11.369 10.133 1.00 94.94 174 CYS A O 1
ATOM 1389 N N . PRO A 1 175 ? -6.590 -11.629 12.185 1.00 94.50 175 PRO A N 1
ATOM 1390 C CA . PRO A 1 175 ? -7.955 -11.881 11.701 1.00 94.50 175 PRO A CA 1
ATOM 1391 C C . PRO A 1 175 ? -8.526 -10.784 10.784 1.00 94.50 175 PRO A C 1
ATOM 1393 O O . PRO A 1 175 ? -9.340 -11.072 9.913 1.00 94.50 175 PRO A O 1
ATOM 1396 N N . ASP A 1 176 ? -8.056 -9.542 10.933 1.00 93.38 176 ASP A N 1
ATOM 1397 C CA . ASP A 1 176 ? -8.430 -8.404 10.081 1.00 93.38 176 ASP A CA 1
ATOM 1398 C C . ASP A 1 176 ? -7.606 -8.325 8.774 1.00 93.38 176 ASP A C 1
ATOM 1400 O O . ASP A 1 176 ? -7.664 -7.320 8.069 1.00 93.38 176 ASP A O 1
ATOM 1404 N N . ARG A 1 177 ? -6.823 -9.364 8.444 1.00 95.69 177 ARG A N 1
ATOM 1405 C CA . ARG A 1 177 ? -5.955 -9.479 7.253 1.00 95.69 177 ARG A CA 1
ATOM 1406 C C . ARG A 1 177 ? -4.743 -8.544 7.224 1.00 95.69 177 ARG A C 1
ATOM 1408 O O . ARG A 1 177 ? -4.109 -8.412 6.180 1.00 95.69 177 ARG A O 1
ATOM 1415 N N . HIS A 1 178 ? -4.385 -7.900 8.335 1.00 95.56 178 HIS A N 1
ATOM 1416 C CA . HIS A 1 178 ? -3.183 -7.064 8.374 1.00 95.56 178 HIS A CA 1
ATOM 1417 C C . HIS A 1 178 ? -1.914 -7.912 8.387 1.00 95.56 178 HIS A C 1
ATOM 1419 O O . HIS A 1 178 ? -1.784 -8.817 9.216 1.00 95.56 178 HIS A O 1
ATOM 1425 N N . VAL A 1 179 ? -0.963 -7.541 7.535 1.00 94.81 179 VAL A N 1
ATOM 1426 C CA . VAL A 1 179 ? 0.409 -8.053 7.536 1.00 94.81 179 VAL A CA 1
ATOM 1427 C C . VAL A 1 179 ? 1.197 -7.385 8.660 1.00 94.81 179 VAL A C 1
ATOM 1429 O O . VAL A 1 179 ? 1.154 -6.163 8.826 1.00 94.81 179 VAL A O 1
ATOM 1432 N N . PHE A 1 180 ? 1.928 -8.172 9.445 1.00 93.50 180 PHE A N 1
ATOM 1433 C CA . PHE A 1 180 ? 2.843 -7.660 10.465 1.00 93.50 180 PHE A CA 1
ATOM 1434 C C . PHE A 1 180 ? 4.019 -8.610 10.691 1.00 93.50 180 PHE A C 1
ATOM 1436 O O . PHE A 1 180 ? 3.939 -9.788 10.365 1.00 93.50 180 PHE A O 1
ATOM 1443 N N . THR A 1 181 ? 5.093 -8.101 11.289 1.00 91.56 181 THR A N 1
ATOM 1444 C CA . THR A 1 181 ? 6.229 -8.903 11.762 1.00 91.56 181 THR A CA 1
ATOM 1445 C C . THR A 1 181 ? 6.332 -8.848 13.286 1.00 91.56 181 THR A C 1
ATOM 1447 O O . THR A 1 181 ? 5.851 -7.908 13.935 1.00 91.56 181 THR A O 1
ATOM 1450 N N . GLY A 1 182 ? 6.951 -9.872 13.876 1.00 88.94 182 GLY A N 1
ATOM 1451 C CA . GLY A 1 182 ? 7.078 -10.022 15.326 1.00 88.94 182 GLY A CA 1
ATOM 1452 C C . GLY A 1 182 ? 5.786 -10.475 16.019 1.00 88.94 182 GLY A C 1
ATOM 1453 O O . GLY A 1 182 ? 4.880 -11.024 15.406 1.00 88.94 182 GLY A O 1
ATOM 1454 N N . GLY A 1 183 ? 5.692 -10.257 17.334 1.00 90.06 183 GLY A N 1
ATOM 1455 C CA . GLY A 1 183 ? 4.651 -10.884 18.165 1.00 90.06 183 GLY A CA 1
ATOM 1456 C C . GLY A 1 183 ? 3.275 -10.205 18.191 1.00 90.06 183 GLY A C 1
ATOM 1457 O O . GLY A 1 183 ? 2.397 -10.677 18.910 1.00 90.06 183 GLY A O 1
ATOM 1458 N N . ARG A 1 184 ? 3.062 -9.075 17.496 1.00 92.19 184 ARG A N 1
ATOM 1459 C CA . ARG A 1 184 ? 1.761 -8.373 17.519 1.00 92.19 184 ARG A CA 1
ATOM 1460 C C . ARG A 1 184 ? 1.482 -7.514 16.287 1.00 92.19 184 ARG A C 1
ATOM 1462 O O . ARG A 1 184 ? 2.354 -6.800 15.796 1.00 92.19 184 ARG A O 1
ATOM 1469 N N . CYS A 1 185 ? 0.211 -7.463 15.896 1.00 93.56 185 CYS A N 1
ATOM 1470 C CA . CYS A 1 185 ? -0.272 -6.578 14.842 1.00 93.56 185 CYS A CA 1
ATOM 1471 C C . CYS A 1 185 ? -0.314 -5.108 15.304 1.00 93.56 185 CYS A C 1
ATOM 1473 O O . CYS A 1 185 ? -1.107 -4.730 16.173 1.00 93.56 185 CYS A O 1
ATOM 1475 N N . GLN A 1 186 ? 0.525 -4.255 14.708 1.00 89.19 186 GLN A N 1
ATOM 1476 C CA . GLN A 1 186 ? 0.597 -2.833 15.074 1.00 89.19 186 GLN A CA 1
ATOM 1477 C C . GLN A 1 186 ? -0.623 -2.031 14.607 1.00 89.19 186 GLN A C 1
ATOM 1479 O O . GLN A 1 186 ? -1.056 -1.128 15.323 1.00 89.19 186 GLN A O 1
ATOM 1484 N N . ALA A 1 187 ? -1.203 -2.390 13.459 1.00 89.50 187 ALA A N 1
ATOM 1485 C CA . ALA A 1 187 ? -2.448 -1.826 12.940 1.00 89.50 187 ALA A CA 1
ATOM 1486 C C . ALA A 1 187 ? -3.603 -1.989 13.945 1.00 89.50 187 ALA A C 1
ATOM 1488 O O . ALA A 1 187 ? -4.171 -1.001 14.422 1.00 89.50 187 ALA A O 1
ATOM 1489 N N . CYS A 1 188 ? -3.882 -3.227 14.368 1.00 91.19 188 CYS A N 1
ATOM 1490 C CA . CYS A 1 188 ? -4.916 -3.511 15.366 1.00 91.19 188 CYS A CA 1
ATOM 1491 C C . CYS A 1 188 ? -4.609 -2.824 16.708 1.00 91.19 188 CYS A C 1
ATOM 1493 O O . CYS A 1 188 ? -5.480 -2.165 17.280 1.00 91.19 188 CYS A O 1
ATOM 1495 N N . ALA A 1 189 ? -3.355 -2.878 17.176 1.00 90.25 189 ALA A N 1
ATOM 1496 C CA . ALA A 1 189 ? -2.954 -2.219 18.420 1.00 90.25 189 ALA A CA 1
ATOM 1497 C C . ALA A 1 189 ? -3.177 -0.693 18.377 1.00 90.25 189 ALA A C 1
ATOM 1499 O O . ALA A 1 189 ? -3.624 -0.088 19.359 1.00 90.25 189 ALA A O 1
ATOM 1500 N N . LEU A 1 190 ? -2.898 -0.050 17.239 1.00 87.25 190 LEU A N 1
ATOM 1501 C CA . LEU A 1 190 ? -3.128 1.379 17.048 1.00 87.25 190 LEU A CA 1
ATOM 1502 C C . LEU A 1 190 ? -4.623 1.716 17.002 1.00 87.25 190 LEU A C 1
ATOM 1504 O O . LEU A 1 190 ? -5.048 2.712 17.608 1.00 87.25 190 LEU A O 1
ATOM 1508 N N . ALA A 1 191 ? -5.419 0.900 16.311 1.00 87.25 191 ALA A N 1
ATOM 1509 C CA . ALA A 1 191 ? -6.865 1.059 16.240 1.00 87.25 191 ALA A CA 1
ATOM 1510 C C . ALA A 1 191 ? -7.498 0.960 17.638 1.00 87.25 191 ALA A C 1
ATOM 1512 O O . ALA A 1 191 ? -8.288 1.827 18.028 1.00 87.25 191 ALA A O 1
ATOM 1513 N N . GLU A 1 192 ? -7.095 -0.029 18.438 1.00 89.19 192 GLU A N 1
ATOM 1514 C CA . GLU A 1 192 ? -7.524 -0.175 19.830 1.00 89.19 192 GLU A CA 1
ATOM 1515 C C . GLU A 1 192 ? -7.115 1.016 20.697 1.00 89.19 192 GLU A C 1
ATOM 1517 O O . GLU A 1 192 ? -7.955 1.603 21.386 1.00 89.19 192 GLU A O 1
ATOM 1522 N N . ALA A 1 193 ? -5.846 1.431 20.635 1.00 88.44 193 ALA A N 1
ATOM 1523 C CA . ALA A 1 193 ? -5.361 2.593 21.375 1.00 88.44 193 ALA A CA 1
ATOM 1524 C C . ALA A 1 193 ? -6.147 3.864 21.010 1.00 88.44 193 ALA A C 1
ATOM 1526 O O . ALA A 1 193 ? -6.494 4.668 21.879 1.00 88.44 193 ALA A O 1
ATOM 1527 N N . THR A 1 194 ? -6.485 4.033 19.730 1.00 87.12 194 THR A N 1
ATOM 1528 C CA . THR A 1 194 ? -7.288 5.159 19.239 1.00 87.12 194 THR A CA 1
ATOM 1529 C C . THR A 1 194 ? -8.724 5.101 19.760 1.00 87.12 194 THR A C 1
ATOM 1531 O O . THR A 1 194 ? -9.236 6.121 20.232 1.00 87.12 194 THR A O 1
ATOM 1534 N N . LYS A 1 195 ? -9.369 3.924 19.742 1.00 88.62 195 LYS A N 1
ATOM 1535 C CA . LYS A 1 195 ? -10.703 3.714 20.337 1.00 88.62 195 LYS A CA 1
ATOM 1536 C C . LYS A 1 195 ? -10.696 4.069 21.828 1.00 88.62 195 LYS A C 1
ATOM 1538 O O . LYS A 1 195 ? -11.529 4.868 22.259 1.00 88.62 195 LYS A O 1
ATOM 1543 N N . ARG A 1 196 ? -9.707 3.579 22.588 1.00 91.75 196 ARG A N 1
ATOM 1544 C CA . ARG A 1 196 ? -9.537 3.882 24.024 1.00 91.75 196 ARG A CA 1
ATOM 1545 C C . ARG A 1 196 ? -9.380 5.384 24.276 1.00 91.75 196 ARG A C 1
ATOM 1547 O O . ARG A 1 196 ? -10.126 5.952 25.070 1.00 91.75 196 ARG A O 1
ATOM 1554 N N . ARG A 1 197 ? -8.489 6.067 23.545 1.00 89.62 197 ARG A N 1
ATOM 1555 C CA . ARG A 1 197 ? -8.298 7.530 23.656 1.00 89.62 197 ARG A CA 1
ATOM 1556 C C . ARG A 1 197 ? -9.582 8.311 23.367 1.00 89.62 197 ARG A C 1
ATOM 1558 O O . ARG A 1 197 ? -9.906 9.253 24.089 1.00 89.62 197 ARG A O 1
ATOM 1565 N N . ARG A 1 198 ? -10.331 7.926 22.326 1.00 89.00 198 ARG A N 1
ATOM 1566 C CA . ARG A 1 198 ? -11.620 8.556 21.984 1.00 89.00 198 ARG A CA 1
ATOM 1567 C C . ARG A 1 198 ? -12.659 8.351 23.087 1.00 89.00 198 ARG A C 1
ATOM 1569 O O . ARG A 1 198 ? -13.366 9.303 23.409 1.00 89.00 198 ARG A O 1
ATOM 1576 N N . ALA A 1 199 ? -12.731 7.158 23.676 1.00 92.62 199 ALA A N 1
ATOM 1577 C CA . ALA A 1 199 ? -13.634 6.866 24.788 1.00 92.62 199 ALA A CA 1
ATOM 1578 C C . ALA A 1 199 ? -13.316 7.726 26.023 1.00 92.62 199 ALA A C 1
ATOM 1580 O O . ALA A 1 199 ? -14.215 8.370 26.562 1.00 92.62 199 ALA A O 1
ATOM 1581 N N . VAL A 1 200 ? -12.036 7.832 26.401 1.00 94.44 200 VAL A N 1
ATOM 1582 C CA . VAL A 1 200 ? -11.585 8.701 27.506 1.00 94.44 200 VAL A CA 1
ATOM 1583 C C . VAL A 1 200 ? -11.966 10.161 27.248 1.00 94.44 200 VAL A C 1
ATOM 1585 O O . VAL A 1 200 ? -12.579 10.796 28.104 1.00 94.44 200 VAL A O 1
ATOM 1588 N N . LYS A 1 201 ? -11.685 10.685 26.046 1.00 93.00 201 LYS A N 1
ATOM 1589 C CA . LYS A 1 201 ? -12.032 12.069 25.684 1.00 93.00 201 LYS A CA 1
ATOM 1590 C C . LYS A 1 201 ? -13.543 12.321 25.721 1.00 93.00 201 LYS A C 1
ATOM 1592 O O . LYS A 1 201 ? -13.970 13.377 26.177 1.00 93.00 201 LYS A O 1
ATOM 1597 N N . ARG A 1 202 ? -14.356 11.363 25.261 1.00 93.50 202 ARG A N 1
ATOM 1598 C CA . ARG A 1 202 ? -15.825 11.446 25.337 1.00 93.50 202 ARG A CA 1
ATOM 1599 C C . ARG A 1 202 ? -16.315 11.473 26.784 1.00 93.50 202 ARG A C 1
ATOM 1601 O O . ARG A 1 202 ? -17.153 12.311 27.098 1.00 93.50 202 ARG A O 1
ATOM 1608 N N . LYS A 1 203 ? -15.765 10.621 27.658 1.00 95.44 203 LYS A N 1
ATOM 1609 C CA . LYS A 1 203 ? -16.105 10.595 29.091 1.00 95.44 203 LYS A CA 1
ATOM 1610 C C . LYS A 1 203 ? -15.778 11.927 29.769 1.00 95.44 203 LYS A C 1
ATOM 1612 O O . LYS A 1 203 ? -16.644 12.490 30.428 1.00 95.44 203 LYS A O 1
ATOM 1617 N N . ALA A 1 204 ? -14.581 12.467 29.532 1.00 93.81 204 ALA A N 1
ATOM 1618 C CA . ALA A 1 204 ? -14.178 13.767 30.068 1.00 93.81 204 ALA A CA 1
ATOM 1619 C C . ALA A 1 204 ? -15.096 14.906 29.585 1.00 93.81 204 ALA A C 1
ATOM 1621 O O . ALA A 1 204 ? -15.555 15.715 30.386 1.00 93.81 204 ALA A O 1
ATOM 1622 N N . ALA A 1 205 ? -15.431 14.937 28.290 1.00 93.31 205 ALA A N 1
ATOM 1623 C CA . ALA A 1 205 ? -16.334 15.949 27.739 1.00 93.31 205 ALA A CA 1
ATOM 1624 C C . ALA A 1 205 ? -17.761 15.840 28.309 1.00 93.31 205 ALA A C 1
ATOM 1626 O O . ALA A 1 205 ? -18.411 16.855 28.544 1.00 93.31 205 ALA A O 1
ATOM 1627 N N . ALA A 1 206 ? -18.251 14.619 28.548 1.00 94.31 206 ALA A N 1
ATOM 1628 C CA . ALA A 1 206 ? -19.547 14.389 29.180 1.00 94.31 206 ALA A CA 1
ATOM 1629 C C . ALA A 1 206 ? -19.564 14.870 30.641 1.00 94.31 206 ALA A C 1
ATOM 1631 O O . ALA A 1 206 ? -20.495 15.564 31.036 1.00 94.31 206 ALA A O 1
ATOM 1632 N N . GLN A 1 207 ? -18.510 14.578 31.411 1.00 95.38 207 GLN A N 1
ATOM 1633 C CA . GLN A 1 207 ? -18.360 15.055 32.791 1.00 95.38 207 GLN A CA 1
ATOM 1634 C C . GLN A 1 207 ? -18.306 16.587 32.867 1.00 95.38 207 GLN A C 1
ATOM 1636 O O . GLN A 1 207 ? -18.985 17.179 33.699 1.00 95.38 207 GLN A O 1
ATOM 1641 N N . GLN A 1 208 ? -17.567 17.236 31.962 1.00 93.94 208 GLN A N 1
ATOM 1642 C CA . GLN A 1 208 ? -17.513 18.701 31.879 1.00 93.94 208 GLN A CA 1
ATOM 1643 C C . GLN A 1 208 ? -18.882 19.318 31.567 1.00 93.94 208 GLN A C 1
ATOM 1645 O O . GLN A 1 208 ? -19.264 20.305 32.188 1.00 93.94 208 GLN A O 1
ATOM 1650 N N . ARG A 1 209 ? -19.642 18.727 30.635 1.00 94.12 209 ARG A N 1
ATOM 1651 C CA . ARG A 1 209 ? -21.005 19.181 30.311 1.00 94.12 209 ARG A CA 1
ATOM 1652 C C . ARG A 1 209 ? -21.962 19.018 31.489 1.00 94.12 209 ARG A C 1
ATOM 1654 O O . ARG A 1 209 ? -22.741 19.927 31.743 1.00 94.12 209 ARG A O 1
ATOM 1661 N N . ALA A 1 210 ? -21.886 17.896 32.207 1.00 93.56 210 ALA A N 1
ATOM 1662 C CA . ALA A 1 210 ? -22.699 17.660 33.398 1.00 93.56 210 ALA A CA 1
ATOM 1663 C C . ALA A 1 210 ? -22.381 18.674 34.510 1.00 93.56 210 ALA A C 1
ATOM 1665 O O . ALA A 1 210 ? -23.294 19.282 35.058 1.00 93.56 210 ALA A O 1
ATOM 1666 N N . ALA A 1 211 ? -21.095 18.928 34.777 1.00 92.56 211 ALA A N 1
ATOM 1667 C CA . ALA A 1 211 ? -20.668 19.927 35.756 1.00 92.56 211 ALA A CA 1
ATOM 1668 C C . ALA A 1 211 ? -21.130 21.348 35.383 1.00 92.56 211 ALA A C 1
ATOM 1670 O O . ALA A 1 211 ? -21.618 22.080 36.239 1.00 92.56 211 ALA A O 1
ATOM 1671 N N . ALA A 1 212 ? -21.032 21.723 34.102 1.00 92.12 212 ALA A N 1
ATOM 1672 C CA . ALA A 1 212 ? -21.517 23.014 33.617 1.00 92.12 212 ALA A CA 1
ATOM 1673 C C . ALA A 1 212 ? -23.043 23.152 33.754 1.00 92.12 212 ALA A C 1
ATOM 1675 O O . ALA A 1 212 ? -23.522 24.190 34.200 1.00 92.12 212 ALA A O 1
ATOM 1676 N N . ALA A 1 213 ? -23.807 22.105 33.422 1.00 91.50 213 ALA A N 1
ATOM 1677 C CA . ALA A 1 213 ? -25.261 22.102 33.583 1.00 91.50 213 ALA A CA 1
ATOM 1678 C C . ALA A 1 213 ? -25.680 22.231 35.058 1.00 91.50 213 ALA A C 1
ATOM 1680 O O . ALA A 1 213 ? -26.580 23.004 35.373 1.00 91.50 213 ALA A O 1
ATOM 1681 N N . GLN A 1 214 ? -24.988 21.532 35.965 1.00 91.19 214 GLN A N 1
ATOM 1682 C CA . GLN A 1 214 ? -25.234 21.625 37.405 1.00 91.19 214 GLN A CA 1
ATOM 1683 C C . GLN A 1 214 ? -24.920 23.026 37.954 1.00 91.19 214 GLN A C 1
ATOM 1685 O O . GLN A 1 214 ? -25.680 23.557 38.756 1.00 91.19 214 GLN A O 1
ATOM 1690 N N . ALA A 1 215 ? -23.835 23.654 37.492 1.00 88.94 215 ALA A N 1
ATOM 1691 C CA . ALA A 1 215 ? -23.487 25.020 37.880 1.00 88.94 215 ALA A CA 1
ATOM 1692 C C . ALA A 1 215 ? -24.533 26.049 37.415 1.00 88.94 215 ALA A C 1
ATOM 1694 O O . ALA A 1 215 ? -24.842 26.977 38.155 1.00 88.94 215 ALA A O 1
ATOM 1695 N N . ILE A 1 216 ? -25.105 25.869 36.217 1.00 90.00 216 ILE A N 1
ATOM 1696 C CA . ILE A 1 216 ? -26.201 26.713 35.716 1.00 90.00 216 ILE A CA 1
ATOM 1697 C C . ILE A 1 216 ? -27.457 26.530 36.577 1.00 90.00 216 ILE A C 1
ATOM 1699 O O . ILE A 1 216 ? -28.045 27.521 36.998 1.00 90.00 216 ILE A O 1
ATOM 1703 N N . ALA A 1 217 ? -27.836 25.284 36.878 1.00 85.31 217 ALA A N 1
ATOM 1704 C CA . ALA A 1 217 ? -28.996 24.980 37.720 1.00 85.31 217 ALA A CA 1
ATOM 1705 C C . ALA A 1 217 ? -28.878 25.573 39.136 1.00 85.31 217 ALA A C 1
ATOM 1707 O O . ALA A 1 217 ? -29.867 26.040 39.684 1.00 85.31 217 ALA A O 1
ATOM 1708 N N . ASN A 1 218 ? -27.672 25.614 39.708 1.00 85.50 218 ASN A N 1
ATOM 1709 C CA . ASN A 1 218 ? -27.447 26.180 41.041 1.00 85.50 218 ASN A CA 1
ATOM 1710 C C . ASN A 1 218 ? -27.436 27.725 41.073 1.00 85.50 218 ASN A C 1
ATOM 1712 O O . ASN A 1 218 ? -27.520 28.296 42.156 1.00 85.50 218 ASN A O 1
ATOM 1716 N N . ASN A 1 219 ? -27.317 28.402 39.922 1.00 78.19 219 ASN A N 1
ATOM 1717 C CA . ASN A 1 219 ? -27.230 29.868 39.818 1.00 78.19 219 ASN A CA 1
ATOM 1718 C C . ASN A 1 219 ? -28.556 30.556 39.432 1.00 78.19 219 ASN A C 1
ATOM 1720 O O . ASN A 1 219 ? -28.594 31.784 39.361 1.00 78.19 219 ASN A O 1
ATOM 1724 N N . HIS A 1 220 ? -29.631 29.800 39.198 1.00 60.03 220 HIS A N 1
ATOM 1725 C CA . HIS A 1 220 ? -30.984 30.327 38.994 1.00 60.03 220 HIS A CA 1
ATOM 1726 C C . HIS A 1 220 ? -31.941 29.758 40.060 1.00 60.03 220 HIS A C 1
ATOM 1728 O O . HIS A 1 220 ? -32.518 28.695 39.824 1.00 60.03 220 HIS A O 1
ATOM 1734 N N . PRO A 1 221 ? -32.068 30.417 41.231 1.00 56.06 221 PRO A N 1
ATOM 1735 C CA . PRO A 1 221 ? -33.165 30.178 42.169 1.00 56.06 221 PRO A CA 1
ATOM 1736 C C . PRO A 1 221 ? -34.508 30.701 41.639 1.00 56.06 221 PRO A C 1
ATOM 1738 O O . PRO A 1 221 ? -34.504 31.691 40.868 1.00 56.06 221 PRO A O 1
#

Sequence (221 aa):
MRSINTVVNGRPAQVAVKPFYKHERLIISIDPDSDKNGVAVIVGGEIEELRALDYFDLNTFLVAKQPLNPLILLEDVDNSKPTWPSGAKRAIRERRSRDVGKVQMAARQIRKLLEHLSLEYLLVTPLEILEKRRSKTDGQFFNDLTGWHGRTNADKRDAAILGLYGLPDDYSICPDRHVFTGGRCQACALAEATKRRRAVKRKAAAQQRAAAAQAIANNHP

Radius of gyration: 21.65 Å; chains: 1; bounding box: 60×48×61 Å

Secondary structure (DSSP, 8-state):
-EEEEEEETTEEEEEEEPPPP--SS-EEEEE--SS-EEEEEEETTEEEEEEEE-HHHHHHHHHHHGGG-PEEEEE-GGG----PPTT--HHHHHHHHHHHHHHHHHHHHHHHHHHHTT--EEEEPPP--HHHHHHHH-HHHHHHHH---S---HHHHHHHHHHHHSS-TT-EE-TT-BEE-SSS-HHHHHHHHHHHHHHHHHHHHHHHHHHHHHHHHHT--